Protein AF-A0A433WGD9-F1 (afdb_monomer_lite)

Structure (mmCIF, N/CA/C/O backbone):
data_AF-A0A433WGD9-F1
#
_entry.id   AF-A0A433WGD9-F1
#
loop_
_atom_site.group_PDB
_atom_site.id
_atom_site.type_symbol
_atom_site.label_atom_id
_atom_site.label_alt_id
_atom_site.label_comp_id
_atom_site.label_asym_id
_atom_site.label_entity_id
_atom_site.label_seq_id
_atom_site.pdbx_PDB_ins_code
_atom_site.Cartn_x
_atom_site.Cartn_y
_atom_site.Cartn_z
_atom_site.occupancy
_atom_site.B_iso_or_equiv
_atom_site.auth_seq_id
_atom_site.auth_comp_id
_atom_site.auth_asym_id
_atom_site.auth_atom_id
_atom_site.pdbx_PDB_model_num
ATOM 1 N N . MET A 1 1 ? 14.714 -13.936 -4.638 1.00 82.19 1 MET A N 1
ATOM 2 C CA . MET A 1 1 ? 14.793 -12.759 -5.512 1.00 82.19 1 MET A CA 1
ATOM 3 C C . MET A 1 1 ? 14.504 -11.546 -4.650 1.00 82.19 1 MET A C 1
ATOM 5 O O . MET A 1 1 ? 13.507 -11.577 -3.934 1.00 82.19 1 MET A O 1
ATOM 9 N N . THR A 1 2 ? 15.396 -10.560 -4.620 1.00 95.00 2 THR A N 1
ATOM 10 C CA . THR A 1 2 ? 15.137 -9.265 -3.970 1.00 95.00 2 THR A CA 1
ATOM 11 C C . THR A 1 2 ? 14.156 -8.446 -4.812 1.00 95.00 2 THR A C 1
ATOM 13 O O . THR A 1 2 ? 13.927 -8.754 -5.982 1.00 95.00 2 THR A O 1
ATOM 16 N N . ILE A 1 3 ? 13.577 -7.387 -4.243 1.00 97.06 3 ILE A N 1
ATOM 17 C CA . ILE A 1 3 ? 12.668 -6.494 -4.984 1.00 97.06 3 ILE A CA 1
ATOM 18 C C . ILE A 1 3 ? 13.413 -5.818 -6.148 1.00 97.06 3 ILE A C 1
ATOM 20 O O . ILE A 1 3 ? 12.884 -5.706 -7.250 1.00 97.06 3 ILE A O 1
ATOM 24 N N . THR A 1 4 ? 14.677 -5.445 -5.938 1.00 98.31 4 THR A N 1
ATOM 25 C CA . THR A 1 4 ? 15.551 -4.889 -6.978 1.00 98.31 4 THR A CA 1
ATOM 26 C C . THR A 1 4 ? 15.803 -5.878 -8.113 1.00 98.31 4 THR A C 1
ATOM 28 O O . THR A 1 4 ? 15.742 -5.503 -9.282 1.00 98.31 4 THR A O 1
ATOM 31 N N . GLU A 1 5 ? 16.096 -7.142 -7.796 1.00 98.25 5 GLU A N 1
ATOM 32 C CA . GLU A 1 5 ? 16.272 -8.196 -8.804 1.00 98.25 5 GLU A CA 1
ATOM 33 C C . GLU A 1 5 ? 14.983 -8.436 -9.594 1.00 98.25 5 GLU A C 1
ATOM 35 O O . GLU A 1 5 ? 15.035 -8.581 -10.815 1.00 98.25 5 GLU A O 1
ATOM 40 N N . GLN A 1 6 ? 13.833 -8.414 -8.914 1.00 98.00 6 GLN A N 1
ATOM 41 C CA . GLN A 1 6 ? 12.530 -8.523 -9.557 1.00 98.00 6 GLN A CA 1
ATOM 42 C C . GLN A 1 6 ? 12.305 -7.380 -10.542 1.00 98.00 6 GLN A C 1
ATOM 44 O O . GLN A 1 6 ? 12.040 -7.643 -11.710 1.00 98.00 6 GLN A O 1
ATOM 49 N N . LEU A 1 7 ? 12.465 -6.124 -10.115 1.00 97.88 7 LEU A N 1
ATOM 50 C CA . LEU A 1 7 ? 12.285 -4.975 -11.001 1.00 97.88 7 LEU A CA 1
ATOM 51 C C . LEU A 1 7 ? 13.232 -5.047 -12.205 1.00 97.88 7 LEU A C 1
ATOM 53 O O . LEU A 1 7 ? 12.798 -4.860 -13.336 1.00 97.88 7 LEU A O 1
ATOM 57 N N . LYS A 1 8 ? 14.504 -5.404 -11.985 1.00 98.12 8 LYS A N 1
ATOM 58 C CA . LYS A 1 8 ? 15.481 -5.608 -13.067 1.00 98.12 8 LYS A CA 1
ATOM 59 C C . LYS A 1 8 ? 15.035 -6.658 -14.083 1.00 98.12 8 LYS A C 1
ATOM 61 O O . LYS A 1 8 ? 15.325 -6.495 -15.264 1.00 98.12 8 LYS A O 1
ATOM 66 N N . SER A 1 9 ? 14.341 -7.709 -13.643 1.00 97.81 9 SER A N 1
ATOM 67 C CA . SER A 1 9 ? 13.813 -8.740 -14.543 1.00 97.81 9 SER A CA 1
ATOM 68 C C . SER A 1 9 ? 12.664 -8.252 -15.431 1.00 97.81 9 SER A C 1
ATOM 70 O O . SER A 1 9 ? 12.451 -8.840 -16.483 1.00 97.81 9 SER A O 1
ATOM 72 N N . LEU A 1 10 ? 11.983 -7.163 -15.050 1.00 96.44 10 LEU A N 1
ATOM 73 C CA . LEU A 1 10 ? 10.883 -6.561 -15.813 1.00 96.44 10 LEU A CA 1
ATOM 74 C C . LEU A 1 10 ? 11.351 -5.502 -16.825 1.00 96.44 10 LEU A C 1
ATOM 76 O O . LEU A 1 10 ? 10.617 -5.178 -17.752 1.00 96.44 10 LEU A O 1
ATOM 80 N N . LEU A 1 11 ? 12.563 -4.956 -16.671 1.00 96.50 11 LEU A N 1
ATOM 81 C CA . LEU A 1 11 ? 13.105 -3.922 -17.566 1.00 96.50 11 LEU A CA 1
ATOM 82 C C . LEU A 1 11 ? 13.211 -4.314 -19.052 1.00 96.50 11 LEU A C 1
ATOM 84 O O . LEU A 1 11 ? 12.991 -3.440 -19.888 1.00 96.50 11 LEU A O 1
ATOM 88 N N . PRO A 1 12 ? 13.572 -5.561 -19.426 1.00 96.38 12 PRO A N 1
ATOM 89 C CA . PRO A 1 12 ? 13.647 -5.940 -20.834 1.00 96.38 12 PRO A CA 1
ATOM 90 C C . PRO A 1 12 ? 12.282 -6.282 -21.448 1.00 96.38 12 PRO A C 1
ATOM 92 O O . PRO A 1 12 ? 12.224 -6.527 -22.652 1.00 96.38 12 PRO A O 1
ATOM 95 N N . GLU A 1 13 ? 11.209 -6.342 -20.653 1.00 96.44 13 GLU A N 1
ATOM 96 C CA . GLU A 1 13 ? 9.869 -6.636 -21.160 1.00 96.44 13 GLU A CA 1
ATOM 97 C C . GLU A 1 13 ? 9.365 -5.488 -22.046 1.00 96.44 13 GLU A C 1
ATOM 99 O O . GLU A 1 13 ? 9.615 -4.308 -21.782 1.00 96.44 13 GLU A O 1
ATOM 104 N N . ILE A 1 14 ? 8.640 -5.855 -23.103 1.00 95.12 14 ILE A N 1
ATOM 105 C CA . ILE A 1 14 ? 8.016 -4.919 -24.038 1.00 95.12 14 ILE A CA 1
ATOM 106 C C . ILE A 1 14 ? 6.507 -4.993 -23.838 1.00 95.12 14 ILE A C 1
ATOM 108 O O . ILE A 1 14 ? 5.910 -6.069 -23.908 1.00 95.12 14 ILE A O 1
ATOM 112 N N . TYR A 1 15 ? 5.903 -3.834 -23.617 1.00 94.38 15 TYR A N 1
ATOM 113 C CA . TYR A 1 15 ? 4.472 -3.647 -23.429 1.00 94.38 15 TYR A CA 1
ATOM 114 C C . TYR A 1 15 ? 3.895 -2.846 -24.594 1.00 94.38 15 TYR A C 1
ATOM 116 O O . TYR A 1 15 ? 4.633 -2.195 -25.334 1.00 94.38 15 TYR A O 1
ATOM 124 N N . LEU A 1 16 ? 2.572 -2.878 -24.743 1.00 92.62 16 LEU A N 1
ATOM 125 C CA . LEU A 1 16 ? 1.849 -2.095 -25.743 1.00 92.62 16 LEU A CA 1
ATOM 126 C C . LEU A 1 16 ? 0.949 -1.081 -25.042 1.00 92.62 16 LEU A C 1
ATOM 128 O O . LEU A 1 16 ? 0.217 -1.438 -24.118 1.00 92.62 16 LEU A O 1
ATOM 132 N N . ASP A 1 17 ? 1.001 0.173 -25.479 1.00 89.06 17 ASP A N 1
ATOM 133 C CA . ASP A 1 17 ? 0.068 1.198 -25.016 1.00 89.06 17 ASP A CA 1
ATOM 134 C C . ASP A 1 17 ? -1.321 1.059 -25.675 1.00 89.06 17 ASP A C 1
ATOM 136 O O . ASP A 1 17 ? -1.570 0.179 -26.504 1.00 89.06 17 ASP A O 1
ATOM 140 N N . GLU A 1 18 ? -2.248 1.951 -25.316 1.00 84.38 18 GLU A N 1
ATOM 141 C CA . GLU A 1 18 ? -3.616 1.976 -25.857 1.00 84.38 18 GLU A CA 1
ATOM 142 C C . GLU A 1 18 ? -3.695 2.175 -27.383 1.00 84.38 18 GLU A C 1
ATOM 144 O O . GLU A 1 18 ? -4.697 1.816 -28.005 1.00 84.38 18 GLU A O 1
ATOM 149 N N . ASN A 1 19 ? -2.639 2.715 -27.996 1.00 88.75 19 ASN A N 1
ATOM 150 C CA . ASN A 1 19 ? -2.522 2.943 -29.433 1.00 88.75 19 ASN A CA 1
ATOM 151 C C . ASN A 1 19 ? -1.708 1.838 -30.135 1.00 88.75 19 ASN A C 1
ATOM 153 O O . ASN A 1 19 ? -1.548 1.877 -31.358 1.00 88.75 19 ASN A O 1
ATOM 157 N N . GLY A 1 20 ? -1.215 0.847 -29.387 1.00 90.50 20 GLY A N 1
ATOM 158 C CA . GLY A 1 20 ? -0.382 -0.241 -29.885 1.00 90.50 20 GLY A CA 1
ATOM 159 C C . GLY A 1 20 ? 1.089 0.129 -30.086 1.00 90.50 20 GLY A C 1
ATOM 160 O O . GLY A 1 20 ? 1.789 -0.598 -30.791 1.00 90.50 20 GLY A O 1
ATOM 161 N N . TYR A 1 21 ? 1.570 1.234 -29.511 1.00 92.56 21 TYR A N 1
ATOM 162 C CA . TYR A 1 21 ? 2.993 1.560 -29.510 1.00 92.56 21 TYR A CA 1
ATOM 163 C C . TYR A 1 21 ? 3.729 0.779 -28.427 1.00 92.56 21 TYR A C 1
ATOM 165 O O . TYR A 1 21 ? 3.271 0.659 -27.289 1.00 92.56 21 TYR A O 1
ATOM 173 N N . GLU A 1 22 ? 4.896 0.263 -28.799 1.00 94.94 22 GLU A N 1
ATOM 174 C CA . GLU A 1 22 ? 5.777 -0.448 -27.884 1.00 94.94 22 GLU A CA 1
ATOM 175 C C . GLU A 1 22 ? 6.442 0.512 -26.896 1.00 94.94 22 GLU A C 1
ATOM 177 O O . GLU A 1 22 ? 6.942 1.576 -27.272 1.00 94.94 22 GLU A O 1
ATOM 182 N N . TYR A 1 23 ? 6.499 0.102 -25.634 1.00 92.88 23 TYR A N 1
ATOM 183 C CA . TYR A 1 23 ? 7.287 0.764 -24.603 1.00 92.88 23 TYR A CA 1
ATOM 184 C C . TYR A 1 23 ? 7.852 -0.261 -23.617 1.00 92.88 23 TYR A C 1
ATOM 186 O O . TYR A 1 23 ? 7.396 -1.401 -23.538 1.00 92.88 23 TYR A O 1
ATOM 194 N N . CYS A 1 24 ? 8.854 0.148 -22.847 1.00 93.88 24 CYS A N 1
ATOM 195 C CA . CYS A 1 24 ? 9.418 -0.638 -21.755 1.00 93.88 24 CYS A CA 1
ATOM 196 C C . CYS A 1 24 ? 9.584 0.240 -20.515 1.00 93.88 24 CYS A C 1
ATOM 198 O O . CYS A 1 24 ? 9.593 1.469 -20.612 1.00 93.88 24 CYS A O 1
ATOM 200 N N . ILE A 1 25 ? 9.710 -0.396 -19.351 1.00 94.62 25 ILE A N 1
ATOM 201 C CA . ILE A 1 25 ? 9.915 0.312 -18.084 1.00 94.62 25 ILE A CA 1
ATOM 202 C C . ILE A 1 25 ? 11.228 1.097 -18.148 1.00 94.62 25 ILE A C 1
ATOM 204 O O . ILE A 1 25 ? 12.290 0.523 -18.397 1.00 94.62 25 ILE A O 1
ATOM 208 N N . GLN A 1 26 ? 11.152 2.399 -17.874 1.00 92.44 26 GLN A N 1
ATOM 209 C CA . GLN A 1 26 ? 12.317 3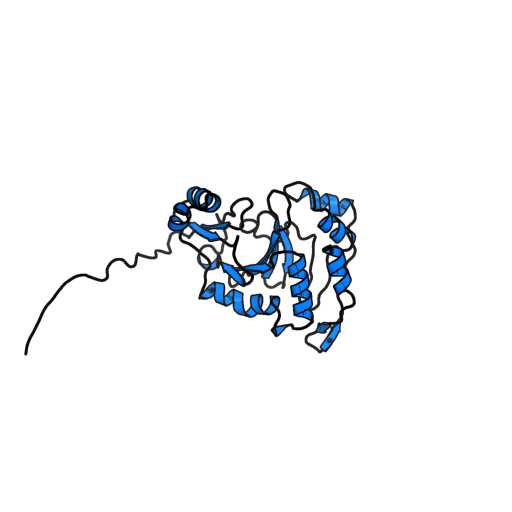.273 -17.759 1.00 92.44 26 GLN A CA 1
ATOM 210 C C . GLN A 1 26 ? 12.541 3.620 -16.284 1.00 92.44 26 GLN A C 1
ATOM 212 O O . GLN A 1 26 ? 11.783 4.419 -15.731 1.00 92.44 26 GLN A O 1
ATOM 217 N N . PRO A 1 27 ? 13.541 3.014 -15.616 1.00 96.00 27 PRO A N 1
ATOM 218 C CA . PRO A 1 27 ? 13.842 3.348 -14.237 1.00 96.00 27 PRO A CA 1
ATOM 219 C C . PRO A 1 27 ? 14.432 4.751 -14.157 1.00 96.00 27 PRO A C 1
ATOM 221 O O . PRO A 1 27 ? 15.304 5.130 -14.942 1.00 96.00 27 PRO A O 1
ATOM 224 N N . GLU A 1 28 ? 14.002 5.500 -13.154 1.00 96.81 28 GLU A N 1
ATOM 225 C CA . GLU A 1 28 ? 14.632 6.759 -12.805 1.00 96.81 28 GLU A CA 1
ATOM 226 C C . GLU A 1 28 ? 15.991 6.538 -12.137 1.00 96.81 28 GLU A C 1
ATOM 228 O O . GLU A 1 28 ? 16.355 5.428 -11.728 1.00 96.81 28 GLU A O 1
ATOM 233 N N . ASN A 1 29 ? 16.740 7.627 -11.970 1.00 97.75 29 ASN A N 1
ATOM 234 C CA . ASN A 1 29 ? 17.984 7.589 -11.217 1.00 97.75 29 ASN A CA 1
ATOM 235 C C . ASN A 1 29 ? 17.743 7.108 -9.779 1.00 97.75 29 ASN A C 1
ATOM 237 O O . ASN A 1 29 ? 16.765 7.474 -9.122 1.00 97.75 29 ASN A O 1
ATOM 241 N N . GLY A 1 30 ? 18.677 6.300 -9.283 1.00 98.12 30 GLY A N 1
ATOM 242 C CA . GLY A 1 30 ? 18.753 5.962 -7.870 1.00 98.12 30 GLY A CA 1
ATOM 243 C C . GLY A 1 30 ? 19.066 7.175 -6.998 1.00 98.12 30 GLY A C 1
ATOM 244 O O . GLY A 1 30 ? 19.603 8.186 -7.454 1.00 98.12 30 GLY A O 1
ATOM 245 N N . LEU A 1 31 ? 18.746 7.039 -5.719 1.00 98.38 31 LEU A N 1
ATOM 246 C CA . LEU A 1 31 ? 18.973 8.047 -4.698 1.00 98.38 31 LEU A CA 1
ATOM 247 C C . LEU A 1 31 ? 20.396 7.988 -4.139 1.00 98.38 31 LEU A C 1
ATOM 249 O O . LEU A 1 31 ? 20.998 6.921 -3.982 1.00 98.38 31 LEU A O 1
ATOM 253 N N . THR A 1 32 ? 20.902 9.155 -3.761 1.00 98.31 32 THR A N 1
ATOM 254 C CA . THR A 1 32 ? 22.146 9.311 -2.997 1.00 98.31 32 THR A CA 1
ATOM 255 C C . THR A 1 32 ? 21.999 8.795 -1.560 1.00 98.31 32 THR A C 1
ATOM 257 O O . THR A 1 32 ? 20.892 8.654 -1.033 1.00 98.31 32 THR A O 1
ATOM 260 N N . GLU A 1 33 ? 23.113 8.532 -0.867 1.00 97.56 33 GLU A N 1
ATOM 261 C CA . GLU A 1 33 ? 23.056 8.124 0.547 1.00 97.56 33 GLU A CA 1
ATOM 262 C C . GLU A 1 33 ? 22.453 9.223 1.436 1.00 97.56 33 GLU A C 1
ATOM 264 O O . GLU A 1 33 ? 21.773 8.919 2.419 1.00 97.56 33 GLU A O 1
ATOM 269 N N . GLU A 1 34 ? 22.655 10.494 1.086 1.00 97.75 34 GLU A N 1
ATOM 270 C CA . GLU A 1 34 ? 22.064 11.643 1.766 1.00 97.75 34 GLU A CA 1
ATOM 271 C C . GLU A 1 34 ? 20.536 11.662 1.624 1.00 97.75 34 GLU A C 1
ATOM 273 O O . GLU A 1 34 ? 19.826 11.844 2.618 1.00 97.75 34 GLU A O 1
ATOM 278 N N . GLU A 1 35 ? 20.014 11.424 0.418 1.00 97.69 35 GLU A N 1
ATOM 279 C CA . GLU A 1 35 ? 18.572 11.321 0.157 1.00 97.69 35 GLU A CA 1
ATOM 280 C C . GLU A 1 35 ? 17.961 10.117 0.876 1.00 97.69 35 GLU A C 1
ATOM 282 O O . GLU A 1 35 ? 16.956 10.255 1.575 1.00 97.69 35 GLU A O 1
ATOM 287 N N . ILE A 1 36 ? 18.612 8.955 0.803 1.00 97.62 36 ILE A N 1
ATOM 288 C CA . ILE A 1 36 ? 18.186 7.739 1.506 1.00 97.62 36 ILE A CA 1
ATOM 289 C C . ILE A 1 36 ? 18.168 7.954 3.025 1.00 97.62 36 ILE A C 1
ATOM 291 O O . ILE A 1 36 ? 17.241 7.518 3.712 1.00 97.62 36 ILE A O 1
ATOM 295 N N . SER A 1 37 ? 19.168 8.646 3.571 1.00 96.62 37 SER A N 1
ATOM 296 C CA . SER A 1 37 ? 19.206 9.029 4.986 1.00 96.62 37 SER A CA 1
ATOM 297 C C . SER A 1 37 ? 18.064 9.989 5.337 1.00 96.62 37 SER A C 1
ATOM 299 O O . SER A 1 37 ? 17.414 9.847 6.376 1.00 96.62 37 SER A O 1
ATOM 301 N N . SER A 1 38 ? 17.751 10.937 4.449 1.00 95.50 38 SER A N 1
ATOM 302 C CA . SER A 1 38 ? 16.615 11.848 4.608 1.00 95.50 38 SER A CA 1
ATOM 303 C C . SER A 1 38 ? 15.281 11.101 4.674 1.00 95.50 38 SER A C 1
ATOM 305 O O . SER A 1 38 ? 14.503 11.326 5.599 1.00 95.50 38 SER A O 1
ATOM 307 N N . ILE A 1 39 ? 15.056 10.158 3.759 1.00 94.19 39 ILE A N 1
ATOM 308 C CA . ILE A 1 39 ? 13.875 9.285 3.714 1.00 94.19 39 ILE A CA 1
ATOM 309 C C . ILE A 1 39 ? 13.794 8.420 4.971 1.00 94.19 39 ILE A C 1
ATOM 311 O O . ILE A 1 39 ? 12.750 8.375 5.618 1.00 94.19 39 ILE A O 1
ATOM 315 N N . SER A 1 40 ? 14.906 7.795 5.370 1.00 94.69 40 SER A N 1
ATOM 316 C CA . SER A 1 40 ? 14.959 6.917 6.546 1.00 94.69 40 SER A CA 1
ATOM 317 C C . SER A 1 40 ? 14.489 7.631 7.812 1.00 94.69 40 SER A C 1
ATOM 319 O O . SER A 1 40 ? 13.711 7.069 8.574 1.00 94.69 40 SER A O 1
ATOM 321 N N . ARG A 1 41 ? 14.882 8.899 8.011 1.00 94.94 41 ARG A N 1
ATOM 322 C CA . ARG A 1 41 ? 14.473 9.712 9.174 1.00 94.94 41 ARG A CA 1
ATOM 323 C C . ARG A 1 41 ? 12.971 9.994 9.253 1.00 94.94 41 ARG A C 1
ATOM 325 O O . ARG A 1 41 ? 12.502 10.401 10.309 1.00 94.94 41 ARG A O 1
ATOM 332 N N . ARG A 1 42 ? 12.230 9.811 8.158 1.00 92.56 42 ARG A N 1
ATOM 333 C CA . ARG A 1 42 ? 10.772 10.001 8.105 1.00 92.56 42 ARG A CA 1
ATOM 334 C C . ARG A 1 42 ? 10.007 8.733 8.492 1.00 92.56 42 ARG A C 1
ATOM 336 O O . ARG A 1 42 ? 8.796 8.797 8.678 1.00 92.56 42 ARG A O 1
ATOM 343 N N . LEU A 1 43 ? 10.697 7.598 8.607 1.00 93.06 43 LEU A N 1
ATOM 344 C CA . LEU A 1 43 ? 10.112 6.337 9.048 1.00 93.06 43 LEU A CA 1
ATOM 345 C C . LEU A 1 43 ? 10.037 6.258 10.577 1.00 93.06 43 LEU A C 1
ATOM 347 O O . LEU A 1 43 ? 10.888 6.840 11.253 1.00 93.06 43 LEU A O 1
ATOM 351 N N . PRO A 1 44 ? 9.102 5.463 11.134 1.00 92.94 44 PRO A N 1
ATOM 352 C CA . PRO A 1 44 ? 8.942 5.304 12.583 1.00 92.94 44 PRO A CA 1
ATOM 353 C C . PRO A 1 44 ? 10.227 4.921 13.326 1.00 92.94 44 PRO A C 1
ATOM 355 O O . PRO A 1 44 ? 10.470 5.373 14.441 1.00 92.94 44 PRO A O 1
ATOM 358 N N . THR A 1 45 ? 11.070 4.100 12.699 1.00 94.94 45 THR A N 1
ATOM 359 C CA . THR A 1 45 ? 12.324 3.600 13.279 1.00 94.94 45 THR A CA 1
ATOM 360 C C . THR A 1 45 ? 13.549 4.425 12.898 1.00 94.94 45 THR A C 1
ATOM 362 O O . THR A 1 45 ? 14.649 4.137 13.370 1.00 94.94 45 THR A O 1
ATOM 365 N N . GLY A 1 46 ? 13.407 5.414 12.012 1.00 95.00 46 GLY A N 1
ATOM 366 C CA . GLY A 1 46 ? 14.547 6.115 11.426 1.00 95.00 46 GLY A CA 1
ATOM 367 C C . GLY A 1 46 ? 15.393 5.251 10.478 1.00 95.00 46 GLY A C 1
ATOM 368 O O . GLY A 1 46 ? 16.506 5.652 10.137 1.00 95.00 46 GLY A O 1
ATOM 369 N N . GLN A 1 47 ? 14.923 4.056 10.092 1.00 93.88 47 GLN A N 1
ATOM 370 C CA . GLN A 1 47 ? 15.686 3.068 9.324 1.00 93.88 47 GLN A CA 1
ATOM 371 C C . GLN A 1 47 ? 14.849 2.449 8.201 1.00 93.88 47 GLN A C 1
ATOM 373 O O . GLN A 1 47 ? 13.700 2.068 8.413 1.00 93.88 47 GLN A O 1
ATOM 378 N N . LEU A 1 48 ? 15.459 2.300 7.024 1.00 93.94 48 LEU A N 1
ATOM 379 C CA . LEU A 1 48 ? 14.905 1.530 5.910 1.00 93.94 48 LEU A CA 1
ATOM 380 C C . LEU A 1 48 ? 15.285 0.044 6.020 1.00 93.94 48 LEU A C 1
ATOM 382 O O . LEU A 1 48 ? 16.429 -0.262 6.379 1.00 93.94 48 LEU A O 1
ATOM 386 N N . PRO A 1 49 ? 14.388 -0.878 5.632 1.00 94.56 49 PRO A N 1
ATOM 387 C CA . PRO A 1 49 ? 14.764 -2.260 5.351 1.00 94.56 49 PRO A CA 1
ATOM 388 C C . PRO A 1 49 ? 15.892 -2.340 4.307 1.00 94.56 49 PRO A C 1
ATOM 390 O O . PRO A 1 49 ? 16.001 -1.492 3.418 1.00 94.56 49 PRO A O 1
ATOM 393 N N . ALA A 1 50 ? 16.765 -3.345 4.424 1.00 94.94 50 ALA A N 1
ATOM 394 C CA . ALA A 1 50 ? 17.977 -3.437 3.604 1.00 94.94 50 ALA A CA 1
ATOM 395 C C . ALA A 1 50 ? 17.685 -3.616 2.103 1.00 94.94 50 ALA A C 1
ATOM 397 O O . ALA A 1 50 ? 18.364 -3.016 1.272 1.00 94.94 50 ALA A O 1
ATOM 398 N N . ASP A 1 51 ? 16.663 -4.401 1.774 1.00 95.81 51 ASP A N 1
ATOM 399 C CA . ASP A 1 51 ? 16.160 -4.622 0.416 1.00 95.81 51 ASP A CA 1
ATOM 400 C C . ASP A 1 51 ? 15.554 -3.349 -0.191 1.00 95.81 51 ASP A C 1
ATOM 402 O O . ASP A 1 51 ? 15.808 -3.035 -1.350 1.00 95.81 51 ASP A O 1
ATOM 406 N N . ILE A 1 52 ? 14.832 -2.555 0.601 1.00 97.00 52 ILE A N 1
ATOM 407 C CA . ILE A 1 52 ? 14.320 -1.250 0.166 1.00 97.00 52 ILE A CA 1
ATOM 408 C C . ILE A 1 52 ? 15.460 -0.245 -0.022 1.00 97.00 52 ILE A C 1
ATOM 410 O O . ILE A 1 52 ? 15.457 0.528 -0.978 1.00 97.00 52 ILE A O 1
ATOM 414 N N . LYS A 1 53 ? 16.478 -0.263 0.847 1.00 97.12 53 LYS A N 1
ATOM 415 C CA . LYS A 1 53 ? 17.674 0.570 0.663 1.00 97.12 53 LYS A CA 1
ATOM 416 C C . LYS A 1 53 ? 18.405 0.212 -0.635 1.00 97.12 53 LYS A C 1
ATOM 418 O O . LYS A 1 53 ? 18.880 1.103 -1.333 1.00 97.12 53 LYS A O 1
ATOM 423 N N . GLU A 1 54 ? 18.512 -1.077 -0.954 1.00 98.19 54 GLU A N 1
ATOM 424 C CA . GLU A 1 54 ? 19.056 -1.548 -2.230 1.00 98.19 54 GLU A CA 1
ATOM 425 C C . GLU A 1 54 ? 18.222 -1.047 -3.416 1.00 98.19 54 GLU A C 1
ATOM 427 O O . GLU A 1 54 ? 18.796 -0.530 -4.374 1.00 98.19 54 GLU A O 1
ATOM 432 N N . LEU A 1 55 ? 16.892 -1.150 -3.330 1.00 98.44 55 LEU A N 1
ATOM 433 C CA . LEU A 1 55 ? 15.973 -0.669 -4.360 1.00 98.44 55 LEU A CA 1
ATOM 434 C C . LEU A 1 55 ? 16.153 0.828 -4.613 1.00 98.44 55 LEU A C 1
ATOM 436 O O . LEU A 1 55 ? 16.383 1.218 -5.750 1.00 98.44 55 LEU A O 1
ATOM 440 N N . LEU A 1 56 ? 16.153 1.648 -3.560 1.00 98.31 56 LEU A N 1
ATOM 441 C CA . LEU A 1 56 ? 16.286 3.103 -3.676 1.00 98.31 56 LEU A CA 1
ATOM 442 C C . LEU A 1 56 ? 17.646 3.550 -4.218 1.00 98.31 56 LEU A C 1
ATOM 444 O O . LEU A 1 56 ? 17.723 4.571 -4.891 1.00 98.31 56 LEU A O 1
ATOM 448 N N . ARG A 1 57 ? 18.722 2.790 -3.974 1.00 98.50 57 ARG A N 1
ATOM 449 C CA . ARG A 1 57 ? 20.028 3.028 -4.623 1.00 98.50 57 ARG A CA 1
ATOM 450 C C . ARG A 1 57 ? 20.003 2.719 -6.109 1.00 98.50 57 ARG A C 1
ATOM 452 O O . ARG A 1 57 ? 20.774 3.302 -6.863 1.00 98.50 57 ARG A O 1
ATOM 459 N N . PHE A 1 58 ? 19.192 1.745 -6.508 1.00 98.56 58 PHE A N 1
ATOM 460 C CA . PHE A 1 58 ? 19.044 1.377 -7.903 1.00 98.56 58 PHE A CA 1
ATOM 461 C C . PHE A 1 58 ? 18.160 2.383 -8.639 1.00 98.56 58 PHE A C 1
ATOM 463 O O . PHE A 1 58 ? 18.543 2.847 -9.708 1.00 98.56 58 PHE A O 1
ATOM 470 N N . THR A 1 59 ? 17.014 2.736 -8.061 1.00 98.44 59 THR A N 1
ATOM 471 C CA . THR A 1 59 ? 16.053 3.654 -8.661 1.00 98.44 59 THR A CA 1
ATOM 472 C C . THR A 1 59 ? 15.100 4.229 -7.615 1.00 98.44 59 THR A C 1
ATOM 474 O O . THR A 1 59 ? 14.727 3.540 -6.663 1.00 98.44 59 THR A O 1
ATOM 477 N N . ARG A 1 60 ? 14.677 5.485 -7.784 1.00 97.50 60 ARG A N 1
ATOM 478 C CA . ARG A 1 60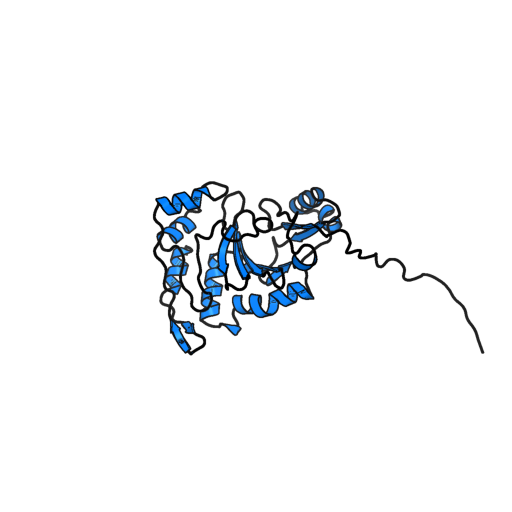 ? 13.618 6.067 -6.946 1.00 97.50 60 ARG A CA 1
ATOM 479 C C . ARG A 1 60 ? 12.210 5.630 -7.356 1.00 97.50 60 ARG A C 1
ATOM 481 O O . ARG A 1 60 ? 11.286 5.758 -6.558 1.00 97.50 60 ARG A O 1
ATOM 488 N N . GLY A 1 61 ? 12.063 5.117 -8.572 1.00 97.44 61 GLY A N 1
ATOM 489 C CA . GLY A 1 61 ? 10.781 4.919 -9.226 1.00 97.44 61 GLY A CA 1
ATOM 490 C C . GLY A 1 61 ? 10.954 4.652 -10.717 1.00 97.44 61 GLY A C 1
ATOM 491 O O . GLY A 1 61 ? 12.069 4.525 -11.214 1.00 97.44 61 GLY A O 1
ATOM 492 N N . PHE A 1 62 ? 9.862 4.523 -11.448 1.00 96.25 62 PHE A N 1
ATOM 493 C CA . PHE A 1 62 ? 9.909 4.357 -12.890 1.00 96.25 62 PHE A CA 1
ATOM 494 C C . PHE A 1 62 ? 8.634 4.867 -13.547 1.00 96.25 62 PHE A C 1
ATOM 496 O O . PHE A 1 62 ? 7.546 4.826 -12.966 1.00 96.25 62 PHE A O 1
ATOM 503 N N . GLU A 1 63 ? 8.778 5.289 -14.798 1.00 91.75 63 GLU A N 1
ATOM 504 C CA . GLU A 1 63 ? 7.642 5.616 -15.647 1.00 91.75 63 GLU A CA 1
ATOM 505 C C . GLU A 1 63 ? 7.001 4.333 -16.178 1.00 91.75 63 GLU A C 1
ATOM 507 O O . GLU A 1 63 ? 7.676 3.396 -16.628 1.00 91.75 63 GLU A O 1
ATOM 512 N N . PHE A 1 64 ? 5.673 4.301 -16.147 1.00 88.69 64 PHE A N 1
ATOM 513 C CA . PHE A 1 64 ? 4.889 3.229 -16.731 1.00 88.69 64 PHE A CA 1
ATOM 514 C C . PHE A 1 64 ? 3.675 3.852 -17.409 1.00 88.69 64 PHE A C 1
ATOM 516 O O . PHE A 1 64 ? 2.768 4.301 -16.728 1.00 88.69 64 PHE A O 1
ATOM 523 N N . ASN A 1 65 ? 3.628 3.886 -18.746 1.00 78.06 65 ASN A N 1
ATOM 524 C CA . ASN A 1 65 ? 2.606 4.634 -19.506 1.00 78.06 65 ASN A CA 1
ATOM 525 C C . ASN A 1 65 ? 1.150 4.393 -19.050 1.00 78.06 65 ASN A C 1
ATOM 527 O O . ASN A 1 65 ? 0.294 5.256 -19.204 1.00 78.06 65 ASN A O 1
ATOM 531 N N . ALA A 1 66 ? 0.874 3.220 -18.487 1.00 64.19 66 ALA A N 1
ATOM 532 C CA . ALA A 1 66 ? -0.417 2.822 -17.944 1.00 64.19 66 ALA A CA 1
ATOM 533 C C . ALA A 1 66 ? -0.761 3.379 -16.547 1.00 64.19 66 ALA A C 1
ATOM 535 O O . ALA A 1 66 ? -1.936 3.490 -16.202 1.00 64.19 66 ALA A O 1
ATOM 536 N N . VAL A 1 67 ? 0.244 3.677 -15.726 1.00 68.44 67 VAL A N 1
ATOM 537 C CA . VAL A 1 67 ? 0.127 4.198 -14.361 1.00 68.44 67 VAL A CA 1
ATOM 538 C C . VAL A 1 67 ? 1.169 5.305 -14.254 1.00 68.44 67 VAL A C 1
ATOM 540 O O . VAL A 1 67 ? 2.339 4.989 -14.080 1.00 68.44 67 VAL A O 1
ATOM 543 N N . ILE A 1 68 ? 0.727 6.561 -14.425 1.00 73.06 68 ILE A N 1
ATOM 544 C CA . ILE A 1 68 ? 1.531 7.784 -14.665 1.00 73.06 68 ILE A CA 1
ATOM 545 C C . ILE A 1 68 ? 2.989 7.662 -14.196 1.00 73.06 68 ILE A C 1
ATOM 547 O O . ILE A 1 68 ? 3.910 7.773 -15.001 1.00 73.06 68 ILE A O 1
ATOM 551 N N . GLU A 1 69 ? 3.181 7.405 -12.905 1.00 90.00 69 GLU A N 1
ATOM 552 C CA . GLU A 1 69 ? 4.486 7.247 -12.276 1.00 90.00 69 GLU A CA 1
ATOM 553 C C . GLU A 1 69 ? 4.375 6.252 -11.115 1.00 90.00 69 GLU A C 1
ATOM 555 O O . GLU A 1 69 ? 3.384 6.260 -10.371 1.00 90.00 69 GLU A O 1
ATOM 560 N N . ILE A 1 70 ? 5.393 5.403 -10.948 1.00 95.44 70 ILE A N 1
ATOM 561 C CA . ILE A 1 70 ? 5.554 4.552 -9.766 1.00 95.44 70 ILE A CA 1
ATOM 562 C C . ILE A 1 70 ? 6.786 5.013 -8.997 1.00 95.44 70 ILE A C 1
ATOM 564 O O . ILE A 1 70 ? 7.886 4.985 -9.533 1.00 95.44 70 ILE A O 1
ATOM 568 N N . THR A 1 71 ? 6.629 5.360 -7.723 1.00 96.62 71 THR A N 1
ATOM 569 C CA . THR A 1 71 ? 7.713 5.808 -6.842 1.00 96.62 71 THR A CA 1
ATOM 570 C C . THR A 1 71 ? 7.883 4.880 -5.641 1.00 96.62 71 THR A C 1
ATOM 572 O O . THR A 1 71 ? 6.972 4.168 -5.217 1.00 96.62 71 THR A O 1
ATOM 575 N N . PHE A 1 72 ? 9.081 4.882 -5.065 1.00 97.56 72 PHE A N 1
ATOM 576 C CA . PHE A 1 72 ? 9.413 4.151 -3.840 1.00 97.56 72 PHE A CA 1
ATOM 577 C C . PHE A 1 72 ? 9.825 5.091 -2.698 1.00 97.56 72 PHE A C 1
ATOM 579 O O . PHE A 1 72 ? 10.069 4.641 -1.579 1.00 97.56 72 PHE A O 1
ATOM 586 N N . ASP A 1 73 ? 9.902 6.398 -2.948 1.00 96.25 73 ASP A N 1
ATOM 587 C CA . ASP A 1 73 ? 10.286 7.427 -1.979 1.00 96.25 73 ASP A CA 1
ATOM 588 C C . ASP A 1 73 ? 9.138 8.370 -1.579 1.00 96.25 73 ASP A C 1
ATOM 590 O O . ASP A 1 73 ? 9.355 9.296 -0.787 1.00 96.25 73 ASP A O 1
ATOM 594 N N . GLY A 1 74 ? 7.907 8.083 -2.022 1.00 94.75 74 GLY A N 1
ATOM 595 C CA . GLY A 1 74 ? 6.666 8.815 -1.732 1.00 94.75 74 GLY A CA 1
ATOM 596 C C . GLY A 1 74 ? 6.191 8.783 -0.271 1.00 94.75 74 GLY A C 1
ATOM 597 O O . GLY A 1 74 ? 4.991 8.785 0.008 1.00 94.75 74 GLY A O 1
ATOM 598 N N . ILE A 1 75 ? 7.108 8.733 0.700 1.00 93.12 75 ILE A N 1
ATOM 599 C CA . ILE A 1 75 ? 6.786 8.827 2.127 1.00 93.12 75 ILE A CA 1
ATOM 600 C C . ILE A 1 75 ? 6.085 10.161 2.383 1.00 93.12 75 ILE A C 1
ATOM 602 O O . ILE A 1 75 ? 6.557 11.200 1.918 1.00 93.12 75 ILE A O 1
ATOM 606 N N . GLY A 1 76 ? 4.987 10.147 3.144 1.00 85.56 76 GLY A N 1
ATOM 607 C CA . GLY A 1 76 ? 4.288 11.350 3.621 1.00 85.56 76 GLY A CA 1
ATOM 608 C C . GLY A 1 76 ? 3.753 12.278 2.525 1.00 85.56 76 GLY A C 1
ATOM 609 O O . GLY A 1 76 ? 3.672 13.480 2.757 1.00 85.56 76 GLY A O 1
ATOM 610 N N . GLN A 1 77 ? 3.473 11.748 1.332 1.00 91.25 77 GLN A N 1
ATOM 611 C CA . GLN A 1 77 ? 2.874 12.496 0.217 1.00 91.25 77 GLN A CA 1
ATOM 612 C C . GLN A 1 77 ? 1.365 12.244 0.061 1.00 91.25 77 GLN A C 1
ATOM 614 O O . GLN A 1 77 ? 0.704 12.950 -0.688 1.00 91.25 77 GLN A O 1
ATOM 619 N N . PHE A 1 78 ? 0.829 11.253 0.775 1.00 93.00 78 PHE A N 1
ATOM 620 C CA . PHE A 1 78 ? -0.511 10.719 0.557 1.00 93.00 78 PHE A CA 1
ATOM 621 C C . PHE A 1 78 ? -1.651 11.626 1.049 1.00 93.00 78 PHE A C 1
ATOM 623 O O . PHE A 1 78 ? -2.680 11.722 0.386 1.00 93.00 78 PHE A O 1
ATOM 630 N N . GLY A 1 79 ? -1.505 12.294 2.198 1.00 90.94 79 GLY A N 1
ATOM 631 C CA . GLY A 1 79 ? -2.481 13.276 2.686 1.00 90.94 79 GLY A CA 1
ATOM 632 C C . GLY A 1 79 ? -3.702 12.703 3.418 1.00 90.94 79 GLY A C 1
ATOM 633 O O . GLY A 1 79 ? -4.537 13.474 3.892 1.00 90.94 79 GLY A O 1
ATOM 634 N N . PHE A 1 80 ? -3.820 11.375 3.551 1.00 92.69 80 PHE A N 1
ATOM 635 C CA . PHE A 1 80 ? -4.823 10.726 4.408 1.00 92.69 80 PHE A CA 1
ATOM 636 C C . PHE A 1 80 ? -4.166 9.915 5.533 1.00 92.69 80 PHE A C 1
ATOM 638 O O . PHE A 1 80 ? -4.433 8.724 5.729 1.00 92.69 80 PHE A O 1
ATOM 645 N N . GLU A 1 81 ? -3.308 10.567 6.314 1.00 92.56 81 GLU A N 1
ATOM 646 C CA . GLU A 1 81 ? -2.531 9.947 7.394 1.00 92.56 81 GLU A CA 1
ATOM 647 C C . GLU A 1 81 ? -3.416 9.367 8.513 1.00 92.56 81 GLU A C 1
ATOM 649 O O . GLU A 1 81 ? -2.996 8.455 9.219 1.00 92.56 81 GLU A O 1
ATOM 654 N N . ASN A 1 82 ? -4.674 9.806 8.639 1.00 92.81 82 ASN A N 1
ATOM 655 C CA . ASN A 1 82 ? -5.645 9.185 9.552 1.00 92.81 82 ASN A CA 1
ATOM 656 C C . ASN A 1 8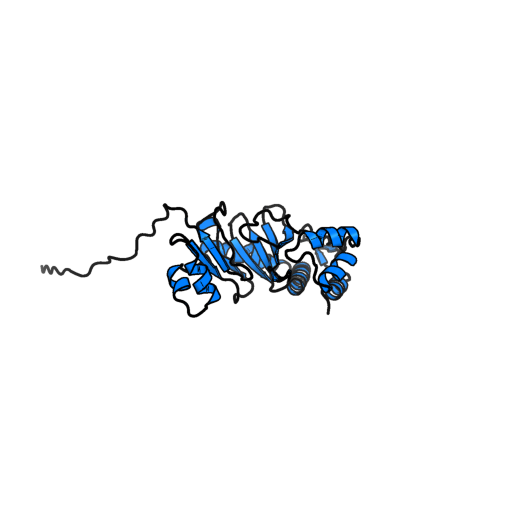2 ? -5.963 7.725 9.169 1.00 92.81 82 ASN A C 1
ATOM 658 O O . ASN A 1 82 ? -6.241 6.898 10.040 1.00 92.81 82 ASN A O 1
ATOM 662 N N . LEU A 1 83 ? -5.930 7.399 7.870 1.00 95.62 83 LEU A N 1
ATOM 663 C CA . LEU A 1 83 ? -6.072 6.028 7.374 1.00 95.62 83 LEU A CA 1
ATOM 664 C C . LEU A 1 83 ? -4.733 5.293 7.398 1.00 95.62 83 LEU A C 1
ATOM 666 O O . LEU A 1 83 ? -4.686 4.129 7.789 1.00 95.62 83 LEU A O 1
ATOM 670 N N . PHE A 1 84 ? -3.653 5.960 6.995 1.00 96.25 84 PHE A N 1
ATOM 671 C CA . PHE A 1 84 ? -2.326 5.358 6.877 1.00 96.25 84 PHE A CA 1
ATOM 672 C C . PHE A 1 84 ? -1.255 6.267 7.503 1.00 96.25 84 PHE A C 1
ATOM 674 O O . PHE A 1 84 ? -0.604 7.023 6.778 1.00 96.25 84 PHE A O 1
ATOM 681 N N . PRO A 1 85 ? -1.039 6.190 8.835 1.00 94.44 85 PRO A N 1
ATOM 682 C CA . PRO A 1 85 ? -0.153 7.112 9.561 1.00 94.44 85 PRO A CA 1
ATOM 683 C C . PRO A 1 85 ? 1.300 7.083 9.087 1.00 94.44 85 PRO A C 1
ATOM 685 O O . PRO A 1 85 ? 2.004 8.091 9.120 1.00 94.44 85 PRO A O 1
ATOM 688 N N . HIS A 1 86 ? 1.750 5.911 8.641 1.00 94.56 86 HIS A N 1
ATOM 689 C CA . HIS A 1 86 ? 3.061 5.704 8.052 1.00 94.56 86 HIS A CA 1
ATOM 690 C C . HIS A 1 86 ? 2.875 4.913 6.769 1.00 94.56 86 HIS A C 1
ATOM 692 O O . HIS A 1 86 ? 2.380 3.786 6.787 1.00 94.56 86 HIS A O 1
ATOM 698 N N . SER A 1 87 ? 3.232 5.523 5.648 1.00 96.50 87 SER A N 1
ATOM 699 C CA . SER A 1 87 ? 3.022 4.922 4.341 1.00 96.50 87 SER A CA 1
ATOM 700 C C . SER A 1 87 ? 3.956 5.486 3.283 1.00 96.50 87 SER A C 1
ATOM 702 O O . SER A 1 87 ? 4.577 6.538 3.471 1.00 96.50 87 SER A O 1
ATOM 704 N N . VAL A 1 88 ? 4.040 4.756 2.174 1.00 97.56 88 VAL A N 1
ATOM 705 C CA . VAL A 1 88 ? 4.636 5.209 0.918 1.00 97.56 88 VAL A CA 1
ATOM 706 C C . VAL A 1 88 ? 3.518 5.310 -0.105 1.00 97.56 88 VAL A C 1
ATOM 708 O O . VAL A 1 88 ? 2.836 4.319 -0.370 1.00 97.56 88 VAL A O 1
ATOM 711 N N . GLN A 1 89 ? 3.330 6.489 -0.687 1.00 97.19 89 GLN A N 1
ATOM 712 C CA . GLN A 1 89 ? 2.539 6.615 -1.900 1.00 97.19 89 GLN A CA 1
ATOM 713 C C . GLN A 1 89 ? 3.357 6.049 -3.056 1.00 97.19 89 GLN A C 1
ATOM 715 O O . GLN A 1 89 ? 4.354 6.645 -3.443 1.00 97.19 89 GLN A O 1
ATOM 720 N N . LEU A 1 90 ? 2.952 4.890 -3.567 1.00 97.75 90 LEU A N 1
ATOM 721 C CA . LEU A 1 90 ? 3.628 4.225 -4.675 1.00 97.75 90 LEU A CA 1
ATOM 722 C C . LEU A 1 90 ? 3.209 4.799 -6.023 1.00 97.75 90 LEU A C 1
ATOM 724 O O . LEU A 1 90 ? 4.032 4.878 -6.915 1.00 97.75 90 LEU A O 1
ATOM 728 N N . ALA A 1 91 ? 1.941 5.162 -6.195 1.00 95.88 91 ALA A N 1
ATOM 729 C CA . ALA A 1 91 ? 1.431 5.703 -7.452 1.00 95.88 91 ALA A CA 1
ATOM 730 C C . ALA A 1 91 ? 0.141 6.492 -7.222 1.00 95.88 91 ALA A C 1
ATOM 732 O O . ALA A 1 91 ? -0.511 6.349 -6.180 1.00 95.88 91 ALA A O 1
ATOM 733 N N . HIS A 1 92 ? -0.255 7.272 -8.224 1.00 93.19 92 HIS A N 1
ATOM 734 C CA . HIS A 1 92 ? -1.573 7.888 -8.317 1.00 93.19 92 HIS A CA 1
ATOM 735 C C . HIS A 1 92 ? -2.007 8.035 -9.777 1.00 93.19 92 HIS A C 1
ATOM 737 O O . HIS A 1 92 ? -1.180 8.039 -10.685 1.00 93.19 92 HIS A O 1
ATOM 743 N N . ASP A 1 93 ? -3.302 8.228 -10.005 1.00 90.06 93 ASP A N 1
ATOM 744 C CA . ASP A 1 93 ? -3.861 8.473 -11.342 1.00 90.06 93 ASP A CA 1
ATOM 745 C C . ASP A 1 93 ? -4.139 9.961 -11.634 1.00 90.06 93 ASP A C 1
ATOM 747 O O . ASP A 1 93 ? -4.582 10.318 -12.721 1.00 90.06 93 ASP A O 1
ATOM 751 N N . GLY A 1 94 ? -3.897 10.846 -10.658 1.00 88.00 94 GLY A N 1
ATOM 752 C CA . GLY A 1 94 ? -4.174 12.284 -10.779 1.00 88.00 94 GLY A CA 1
ATOM 753 C C . GLY A 1 94 ? -5.657 12.657 -10.647 1.00 88.00 94 GLY A C 1
ATOM 754 O O . GLY A 1 94 ? -5.996 13.839 -10.694 1.00 88.00 94 GLY A O 1
ATOM 755 N N . LEU A 1 95 ? -6.532 11.678 -10.420 1.00 89.50 95 LEU A N 1
ATOM 756 C CA . LEU A 1 95 ? -7.971 11.831 -10.202 1.00 89.50 95 LEU A CA 1
ATOM 757 C C . LEU A 1 95 ? -8.359 11.468 -8.763 1.00 89.50 95 LEU A C 1
ATOM 759 O O . LEU A 1 95 ? -9.508 11.149 -8.483 1.00 89.50 95 LEU A O 1
ATOM 763 N N . GLY A 1 96 ? -7.401 11.535 -7.836 1.00 91.19 96 GLY A N 1
ATOM 764 C CA . GLY A 1 96 ? -7.614 11.252 -6.419 1.00 91.19 96 GLY A CA 1
ATOM 765 C C . GLY A 1 96 ? -7.688 9.761 -6.089 1.00 91.19 96 GLY A C 1
ATOM 766 O O . GLY A 1 96 ? -8.301 9.404 -5.080 1.00 91.19 96 GLY A O 1
ATOM 767 N N . ASN A 1 97 ? -7.081 8.903 -6.912 1.00 94.19 97 ASN A N 1
ATOM 768 C CA . ASN A 1 97 ? -6.849 7.504 -6.583 1.00 94.19 97 ASN A CA 1
ATOM 769 C C . ASN A 1 97 ? -5.359 7.235 -6.382 1.00 94.19 97 ASN A C 1
ATOM 771 O O . ASN A 1 97 ? -4.514 7.744 -7.121 1.00 94.19 97 ASN A O 1
ATOM 775 N N . PHE A 1 98 ? -5.042 6.424 -5.376 1.00 96.12 98 PHE A N 1
ATOM 776 C CA . PHE A 1 98 ? -3.676 6.205 -4.916 1.00 96.12 98 PHE A CA 1
ATOM 777 C C . PHE A 1 98 ? -3.392 4.729 -4.653 1.00 96.12 98 PHE A C 1
ATOM 779 O O . PHE A 1 98 ? -4.246 4.000 -4.145 1.00 96.12 98 PHE A O 1
ATOM 786 N N . TRP A 1 99 ? -2.151 4.316 -4.901 1.00 97.75 99 TRP A N 1
ATOM 787 C CA . TRP A 1 99 ? -1.610 3.043 -4.431 1.00 97.75 99 TRP A CA 1
ATOM 788 C C . TRP A 1 99 ? -0.678 3.304 -3.261 1.00 97.75 99 TRP A C 1
ATOM 790 O O . TRP A 1 99 ? 0.357 3.945 -3.415 1.00 97.75 99 TRP A O 1
ATOM 800 N N . ILE A 1 100 ? -1.053 2.817 -2.084 1.00 98.00 100 ILE A N 1
ATOM 801 C CA . ILE A 1 100 ? -0.410 3.139 -0.813 1.00 98.00 100 ILE A CA 1
ATOM 802 C C . ILE A 1 100 ? 0.149 1.878 -0.183 1.00 98.00 100 ILE A C 1
ATOM 804 O O . ILE A 1 100 ? -0.586 0.932 0.088 1.00 98.00 100 ILE A O 1
ATOM 808 N N . LEU A 1 101 ? 1.444 1.874 0.097 1.00 98.25 101 LEU A N 1
ATOM 809 C CA . LEU A 1 101 ? 2.083 0.836 0.888 1.00 98.25 101 LEU A CA 1
ATOM 810 C C . LEU A 1 101 ? 2.038 1.215 2.369 1.00 98.25 101 LEU A C 1
ATOM 812 O O . LEU A 1 101 ? 2.526 2.276 2.754 1.00 98.25 101 LEU A O 1
ATOM 816 N N . ASP A 1 102 ? 1.467 0.342 3.199 1.00 97.56 102 ASP A N 1
ATOM 817 C CA . ASP A 1 102 ? 1.423 0.528 4.653 1.00 97.56 102 ASP A CA 1
ATOM 818 C C . ASP A 1 102 ? 2.778 0.207 5.294 1.00 97.56 102 ASP A C 1
ATOM 820 O O . ASP A 1 102 ? 3.432 -0.778 4.937 1.00 97.56 102 ASP A O 1
ATOM 824 N N . ILE A 1 103 ? 3.182 1.020 6.270 1.00 95.94 103 ILE A N 1
ATOM 825 C CA . ILE A 1 103 ? 4.384 0.804 7.074 1.00 95.94 103 ILE A CA 1
ATOM 826 C C . ILE A 1 103 ? 3.971 0.649 8.537 1.00 95.94 103 ILE A C 1
ATOM 828 O O . ILE A 1 103 ? 3.290 1.504 9.103 1.00 95.94 103 ILE A O 1
ATOM 832 N N . ASN A 1 104 ? 4.408 -0.434 9.178 1.00 92.81 104 ASN A N 1
ATOM 833 C CA . ASN A 1 104 ? 4.150 -0.627 10.605 1.00 92.81 104 ASN A CA 1
ATOM 834 C C . ASN A 1 104 ? 5.123 0.187 11.486 1.00 92.81 104 ASN A C 1
ATOM 836 O O . ASN A 1 104 ? 6.104 0.761 11.011 1.00 92.81 104 ASN A O 1
ATOM 840 N N . SER A 1 105 ? 4.892 0.217 12.798 1.00 92.75 105 SER A N 1
ATOM 841 C CA . SER A 1 105 ? 5.721 0.939 13.776 1.00 92.75 105 SER A CA 1
ATOM 842 C C . SER A 1 105 ? 7.172 0.454 13.823 1.00 92.75 105 SER A C 1
ATOM 844 O O . SER A 1 105 ? 8.063 1.188 14.245 1.00 92.75 105 SER A O 1
ATOM 846 N N . LYS A 1 106 ? 7.434 -0.767 13.342 1.00 92.19 106 LYS A N 1
ATOM 847 C CA . LYS A 1 106 ? 8.777 -1.348 13.207 1.00 92.19 106 LYS A CA 1
ATOM 848 C C . LYS A 1 106 ? 9.459 -0.967 11.889 1.00 92.19 106 LYS A C 1
ATOM 850 O O . LYS A 1 106 ? 10.546 -1.466 11.609 1.00 92.19 106 LYS A O 1
ATOM 855 N N . GLY A 1 107 ? 8.846 -0.102 11.079 1.00 92.31 107 GLY A N 1
ATOM 856 C CA . GLY A 1 107 ? 9.378 0.329 9.786 1.00 92.31 107 GLY A CA 1
ATOM 857 C C . GLY A 1 107 ? 9.310 -0.750 8.703 1.00 92.31 107 GLY A C 1
ATOM 858 O O . GLY A 1 107 ? 9.964 -0.618 7.671 1.00 92.31 107 GLY A O 1
ATOM 859 N N . GLN A 1 108 ? 8.552 -1.829 8.922 1.00 92.31 108 GLN A N 1
ATOM 860 C CA . GLN A 1 108 ? 8.409 -2.907 7.947 1.00 92.31 108 GLN A CA 1
ATOM 861 C C . GLN A 1 108 ? 7.350 -2.540 6.912 1.00 92.31 108 GLN A C 1
ATOM 863 O O . GLN A 1 108 ? 6.265 -2.071 7.257 1.00 92.31 108 GLN A O 1
ATOM 868 N N . TRP A 1 109 ? 7.684 -2.788 5.650 1.00 95.50 109 TRP A N 1
ATOM 869 C CA . TRP A 1 109 ? 6.820 -2.533 4.507 1.00 95.50 109 TRP A CA 1
ATOM 870 C C . TRP A 1 109 ? 5.815 -3.677 4.354 1.00 95.50 109 TRP A C 1
ATOM 872 O O . TRP A 1 109 ? 6.203 -4.842 4.268 1.00 95.50 109 TRP A O 1
ATOM 882 N N . GLY A 1 110 ? 4.526 -3.341 4.382 1.00 95.81 110 GLY A N 1
ATOM 883 C CA . GLY A 1 110 ? 3.423 -4.293 4.427 1.00 95.81 110 GLY A CA 1
ATOM 884 C C . GLY A 1 110 ? 2.667 -4.427 3.106 1.00 95.81 110 GLY A C 1
ATOM 885 O O . GLY A 1 110 ? 3.249 -4.489 2.021 1.00 95.81 110 GLY A O 1
ATOM 886 N N . LYS A 1 111 ? 1.337 -4.512 3.222 1.00 98.12 111 LYS A N 1
ATOM 887 C CA . LYS A 1 111 ? 0.425 -4.611 2.077 1.00 98.12 111 LYS A CA 1
ATOM 888 C C . LYS A 1 111 ? 0.385 -3.296 1.295 1.00 98.12 111 LYS A C 1
ATOM 890 O O . LYS A 1 111 ? 0.575 -2.222 1.867 1.00 98.12 111 LYS A O 1
ATOM 895 N N . VAL A 1 112 ? 0.052 -3.401 0.012 1.00 98.62 112 VAL A N 1
ATOM 896 C CA . VAL A 1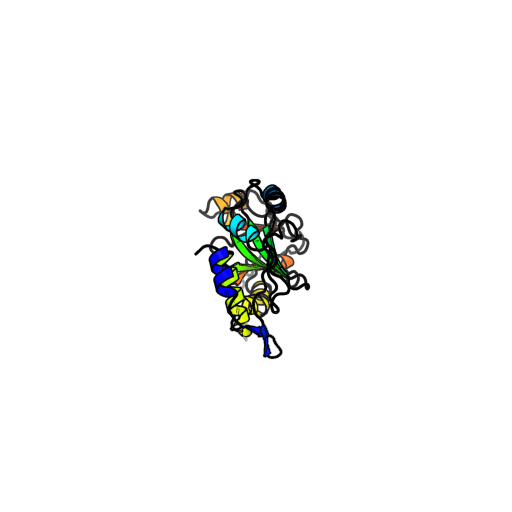 112 ? -0.329 -2.260 -0.824 1.00 98.62 112 VAL A CA 1
ATOM 897 C C . VAL A 1 112 ? -1.846 -2.189 -0.890 1.00 98.62 112 VAL A C 1
ATOM 899 O O . VAL A 1 112 ? -2.531 -3.203 -1.059 1.00 98.62 112 VAL A O 1
ATOM 902 N N . PHE A 1 113 ? -2.369 -0.982 -0.771 1.00 98.69 113 PHE A N 1
ATOM 903 C CA . PHE A 1 113 ? -3.780 -0.660 -0.814 1.00 98.69 113 PHE A CA 1
ATOM 904 C C . PHE A 1 113 ? -4.061 0.250 -1.994 1.00 98.69 113 PHE A C 1
ATOM 906 O O . PHE A 1 113 ? -3.284 1.153 -2.279 1.00 98.69 113 PHE A O 1
ATOM 913 N N . TYR A 1 114 ? -5.191 0.031 -2.645 1.00 98.19 114 TYR A N 1
ATOM 914 C CA . TYR A 1 114 ? -5.788 1.022 -3.518 1.00 98.19 114 TYR A CA 1
ATOM 915 C C . TYR A 1 114 ? -6.739 1.882 -2.685 1.00 98.19 114 TYR A C 1
ATOM 917 O O . TYR A 1 114 ? -7.608 1.359 -1.980 1.00 98.19 114 TYR A O 1
ATOM 925 N N . VAL A 1 115 ? -6.553 3.192 -2.741 1.00 98.00 115 VAL A N 1
ATOM 926 C CA . VAL A 1 115 ? -7.333 4.184 -2.005 1.00 98.00 115 VAL A CA 1
ATOM 927 C C . VAL A 1 115 ? -7.967 5.110 -3.031 1.00 98.00 115 VAL A C 1
ATOM 929 O O . VAL A 1 115 ? -7.261 5.875 -3.678 1.00 98.00 115 VAL A O 1
ATOM 932 N N . SER A 1 116 ? -9.291 5.058 -3.155 1.00 96.69 116 SER A N 1
ATOM 933 C CA . SER A 1 116 ? -10.051 5.944 -4.043 1.00 96.69 116 SER A CA 1
ATOM 934 C C . SER A 1 116 ? -10.778 7.008 -3.246 1.00 96.69 116 SER A C 1
ATOM 936 O O . SER A 1 116 ? -11.344 6.686 -2.204 1.00 96.69 116 SER A O 1
ATOM 938 N N . HIS A 1 117 ? -10.798 8.250 -3.730 1.00 93.75 117 HIS A N 1
ATOM 939 C CA . HIS A 1 117 ? -11.569 9.325 -3.102 1.00 93.75 117 HIS A CA 1
ATOM 940 C C . HIS A 1 117 ? -13.052 9.339 -3.527 1.00 93.75 117 HIS A C 1
ATOM 942 O O . HIS A 1 117 ? -13.895 9.744 -2.724 1.00 93.75 117 HIS A O 1
ATOM 948 N N . ASP A 1 118 ? -13.391 8.862 -4.735 1.00 92.12 118 ASP A N 1
ATOM 949 C CA . ASP A 1 118 ? -14.772 8.784 -5.233 1.00 92.12 118 ASP A CA 1
ATOM 950 C C . ASP A 1 118 ? -15.007 7.554 -6.149 1.00 92.12 118 ASP A C 1
ATOM 952 O O . ASP A 1 118 ? -14.608 7.560 -7.312 1.00 92.12 118 ASP A O 1
ATOM 956 N N . PRO A 1 119 ? -15.669 6.486 -5.653 1.00 95.19 119 PRO A N 1
ATOM 957 C CA . PRO A 1 119 ? -16.209 6.372 -4.305 1.00 95.19 119 PRO A CA 1
ATOM 958 C C . PRO A 1 119 ? -15.099 6.223 -3.256 1.00 95.19 119 PRO A C 1
ATOM 960 O O . PRO A 1 119 ? -14.103 5.539 -3.481 1.00 95.19 119 PRO A O 1
ATOM 963 N N . ALA A 1 120 ? -15.308 6.818 -2.080 1.00 96.56 120 ALA A N 1
ATOM 964 C CA . ALA A 1 120 ? -14.335 6.822 -0.987 1.00 96.56 120 ALA A CA 1
ATOM 965 C C . ALA A 1 120 ? -14.183 5.434 -0.317 1.00 96.56 120 ALA A C 1
ATOM 967 O O . ALA A 1 120 ? -14.970 5.077 0.576 1.00 96.56 120 ALA A O 1
ATOM 968 N N . VAL A 1 121 ? -13.201 4.640 -0.777 1.00 98.12 121 VAL A N 1
ATOM 969 C CA . VAL A 1 121 ? -12.972 3.229 -0.392 1.00 98.12 121 VAL A CA 1
ATOM 970 C C . VAL A 1 121 ? -11.487 2.848 -0.282 1.00 98.12 121 VAL A C 1
ATOM 972 O O . VAL A 1 121 ? -10.662 3.290 -1.082 1.00 98.12 121 VAL A O 1
ATOM 975 N N . VAL A 1 122 ? -11.144 2.003 0.705 1.00 98.56 122 VAL A N 1
ATOM 976 C CA . VAL A 1 122 ? -9.830 1.332 0.816 1.00 98.56 122 VAL A CA 1
ATOM 977 C C . VAL A 1 122 ? -10.034 -0.077 0.293 1.00 98.56 122 VAL A C 1
ATOM 979 O O . VAL A 1 122 ? -10.957 -0.756 0.740 1.00 98.56 122 VAL A O 1
ATOM 982 N N . VAL A 1 123 ? -9.148 -0.555 -0.574 1.00 98.69 123 VAL A N 1
ATOM 983 C CA . VAL A 1 123 ? -9.124 -1.937 -1.061 1.00 98.69 123 VAL A CA 1
ATOM 984 C C . VAL A 1 123 ? -7.718 -2.506 -0.891 1.00 98.69 123 VAL A C 1
ATOM 986 O O . VAL A 1 123 ? -6.736 -1.854 -1.231 1.00 98.69 123 VAL A O 1
ATOM 989 N N . VAL A 1 124 ? -7.594 -3.733 -0.382 1.00 98.62 124 VAL A N 1
ATOM 990 C CA . VAL A 1 124 ? -6.328 -4.479 -0.407 1.00 98.62 124 VAL A CA 1
ATOM 991 C C . VAL A 1 124 ? -5.965 -4.732 -1.866 1.00 98.62 124 VAL A C 1
ATOM 993 O O . VAL A 1 124 ? -6.671 -5.468 -2.553 1.00 98.62 124 VAL A O 1
ATOM 996 N N . HIS A 1 125 ? -4.869 -4.148 -2.340 1.00 98.38 125 HIS A N 1
ATOM 997 C CA . HIS A 1 125 ? -4.406 -4.349 -3.709 1.00 98.38 125 HIS A CA 1
ATOM 998 C C . HIS A 1 125 ? -3.486 -5.563 -3.819 1.00 98.38 125 HIS A C 1
ATOM 1000 O O . HIS A 1 125 ? -3.709 -6.447 -4.642 1.00 98.38 125 HIS A O 1
ATOM 1006 N N . SER A 1 126 ? -2.455 -5.614 -2.981 1.00 98.25 126 SER A N 1
ATOM 1007 C CA . SER A 1 126 ? -1.497 -6.718 -2.937 1.00 98.25 126 SER A CA 1
ATOM 1008 C C . SER A 1 126 ? -0.921 -6.884 -1.534 1.00 98.25 126 SER A C 1
ATOM 1010 O O . SER A 1 126 ? -1.000 -5.998 -0.682 1.00 98.25 126 SER A O 1
ATOM 1012 N N . HIS A 1 127 ? -0.353 -8.052 -1.259 1.00 97.69 127 HIS A N 1
ATOM 1013 C CA . HIS A 1 127 ? 0.169 -8.416 0.053 1.00 97.69 127 HIS A CA 1
ATOM 1014 C C . HIS A 1 127 ? 1.607 -7.952 0.304 1.00 97.69 127 HIS A C 1
ATOM 1016 O O . HIS A 1 127 ? 2.072 -8.036 1.438 1.00 97.69 127 HIS A O 1
ATOM 1022 N N . SER A 1 128 ? 2.294 -7.457 -0.725 1.00 97.69 128 SER A N 1
ATOM 1023 C CA . SER A 1 128 ? 3.655 -6.928 -0.643 1.00 97.69 128 SER A CA 1
ATOM 1024 C C . SER A 1 128 ? 3.965 -6.018 -1.834 1.00 97.69 128 SER A C 1
ATOM 1026 O O . SER A 1 128 ? 3.238 -6.018 -2.835 1.00 97.69 128 SER A O 1
ATOM 1028 N N . LEU A 1 129 ? 5.082 -5.287 -1.749 1.00 98.00 129 LEU A N 1
ATOM 1029 C CA . LEU A 1 129 ? 5.632 -4.537 -2.883 1.00 98.00 129 LEU A CA 1
ATOM 1030 C C . LEU A 1 129 ? 6.033 -5.457 -4.044 1.00 98.00 129 LEU A C 1
ATOM 1032 O O . LEU A 1 129 ? 5.814 -5.127 -5.201 1.00 98.00 129 LEU A O 1
ATOM 1036 N N . SER A 1 130 ? 6.572 -6.637 -3.738 1.00 97.75 130 SER A N 1
ATOM 1037 C CA . SER A 1 130 ? 6.935 -7.627 -4.755 1.00 97.75 130 SER A CA 1
ATOM 1038 C C . SER A 1 130 ? 5.712 -8.067 -5.567 1.00 97.75 130 SER A C 1
ATOM 1040 O O . SER A 1 130 ? 5.733 -7.986 -6.791 1.00 97.75 130 SER A O 1
ATOM 1042 N N . GLN A 1 131 ? 4.603 -8.407 -4.902 1.00 98.12 131 GLN A N 1
ATOM 1043 C CA . GLN A 1 131 ? 3.356 -8.750 -5.594 1.00 98.12 131 GLN A CA 1
ATOM 1044 C C . GLN A 1 131 ? 2.746 -7.540 -6.322 1.00 98.12 131 GLN A C 1
ATOM 1046 O O . GLN A 1 131 ? 2.106 -7.691 -7.356 1.00 98.12 131 GLN A O 1
ATOM 1051 N N . PHE A 1 132 ? 2.945 -6.320 -5.811 1.00 97.88 132 PHE A N 1
ATOM 1052 C CA . PHE A 1 132 ? 2.535 -5.117 -6.536 1.00 97.88 132 PHE A CA 1
ATOM 1053 C C . PHE A 1 132 ? 3.243 -5.011 -7.893 1.00 97.88 132 PHE A C 1
ATOM 1055 O O . PHE A 1 132 ? 2.568 -4.805 -8.894 1.00 97.88 132 PHE A O 1
ATOM 1062 N N . LEU A 1 133 ? 4.562 -5.234 -7.948 1.00 97.31 133 LEU A N 1
ATOM 1063 C CA . LEU A 1 133 ? 5.316 -5.233 -9.208 1.00 97.31 133 LEU A CA 1
ATOM 1064 C C . LEU A 1 133 ? 4.859 -6.338 -10.174 1.00 97.31 133 LEU A C 1
ATOM 1066 O O . LEU A 1 133 ? 4.816 -6.100 -11.377 1.00 97.31 133 LEU A O 1
ATOM 1070 N N . GLU A 1 134 ? 4.463 -7.512 -9.668 1.00 97.12 134 GLU A N 1
ATOM 1071 C CA . GLU A 1 134 ? 3.847 -8.567 -10.496 1.00 97.12 134 GLU A CA 1
ATOM 1072 C C . GLU A 1 134 ? 2.539 -8.085 -11.131 1.00 97.12 134 GLU A C 1
ATOM 1074 O O . GLU A 1 134 ? 2.305 -8.321 -12.311 1.00 97.12 134 GLU A O 1
ATOM 1079 N N . HIS A 1 135 ? 1.698 -7.371 -10.378 1.00 96.62 135 HIS A N 1
ATOM 1080 C CA . HIS A 1 135 ? 0.449 -6.819 -10.907 1.00 96.62 135 HIS A CA 1
ATOM 1081 C C . HIS A 1 135 ? 0.676 -5.669 -11.905 1.00 96.62 135 HIS A C 1
ATOM 1083 O O . HIS A 1 135 ? -0.162 -5.460 -12.781 1.00 96.62 135 HIS A O 1
ATOM 1089 N N . ILE A 1 136 ? 1.786 -4.929 -11.801 1.00 95.50 136 ILE A N 1
ATOM 1090 C CA . ILE A 1 136 ? 2.176 -3.924 -12.805 1.00 95.50 136 ILE A CA 1
ATOM 1091 C C . ILE A 1 136 ? 2.586 -4.601 -14.117 1.00 95.50 136 ILE A C 1
ATOM 1093 O O . ILE A 1 136 ? 2.090 -4.221 -15.177 1.00 95.50 136 ILE A O 1
ATOM 1097 N N . ASP A 1 137 ? 3.422 -5.640 -14.048 1.00 95.69 137 ASP A N 1
ATOM 1098 C CA . ASP A 1 137 ? 3.776 -6.461 -15.214 1.00 95.69 137 ASP A CA 1
ATOM 1099 C C . ASP A 1 137 ? 2.530 -7.103 -15.852 1.00 95.69 137 ASP A C 1
ATOM 1101 O O . ASP A 1 137 ? 2.315 -7.009 -17.063 1.00 95.69 137 ASP A O 1
ATOM 1105 N N . GLU A 1 138 ? 1.652 -7.686 -15.027 1.00 95.88 138 GLU A N 1
ATOM 1106 C CA . GLU A 1 138 ? 0.370 -8.246 -15.462 1.00 95.88 138 GLU A CA 1
ATOM 1107 C C . GLU A 1 138 ? -0.483 -7.201 -16.187 1.00 95.88 138 GLU A C 1
ATOM 1109 O O . GLU A 1 138 ? -1.039 -7.506 -17.242 1.00 95.88 138 GLU A O 1
ATOM 1114 N N . TYR A 1 139 ? -0.570 -5.973 -15.665 1.00 93.75 139 TYR A N 1
ATOM 1115 C CA . TYR A 1 139 ? -1.300 -4.891 -16.325 1.00 93.75 139 TYR A CA 1
ATOM 1116 C C . TYR A 1 139 ? -0.710 -4.562 -17.692 1.00 93.75 139 TYR A C 1
ATOM 1118 O O . TYR A 1 139 ? -1.458 -4.460 -18.660 1.00 93.75 139 TYR A O 1
ATOM 1126 N N . GLY A 1 140 ? 0.612 -4.431 -17.804 1.00 92.94 140 GLY A N 1
ATOM 1127 C CA . GLY A 1 140 ? 1.252 -4.132 -19.086 1.00 92.94 140 GLY A CA 1
ATOM 1128 C C . GLY A 1 140 ? 1.005 -5.208 -20.147 1.00 92.94 140 GLY A C 1
ATOM 1129 O O . GLY A 1 140 ? 0.886 -4.895 -21.330 1.00 92.94 140 GLY A O 1
ATOM 1130 N N . LYS A 1 141 ? 0.908 -6.478 -19.736 1.00 93.56 141 LYS A N 1
ATOM 1131 C CA . LYS A 1 141 ? 0.679 -7.623 -20.634 1.00 93.56 141 LYS A CA 1
ATOM 1132 C C . LYS A 1 141 ? -0.797 -7.848 -20.954 1.00 93.56 141 LYS A C 1
ATOM 1134 O O . LYS A 1 141 ? -1.145 -8.184 -22.086 1.00 93.56 141 LYS A O 1
ATOM 1139 N N . PHE A 1 142 ? -1.662 -7.687 -19.957 1.00 93.62 142 PHE A N 1
ATOM 1140 C CA . PHE A 1 142 ? -3.083 -8.024 -20.018 1.00 93.62 142 PHE A CA 1
ATOM 1141 C C . PHE A 1 142 ? -3.942 -6.951 -19.325 1.00 93.62 142 PHE A C 1
ATOM 1143 O O . PHE A 1 142 ? -4.577 -7.241 -18.305 1.00 93.62 142 PHE A O 1
ATOM 1150 N N . PRO A 1 143 ? -4.028 -5.717 -19.869 1.00 90.88 143 PRO A N 1
ATOM 1151 C CA . PRO A 1 143 ? -4.621 -4.583 -19.157 1.00 90.88 143 PRO A CA 1
ATOM 1152 C C . PRO A 1 143 ? -6.011 -4.877 -18.585 1.00 90.88 143 PRO A C 1
ATOM 1154 O O . PRO A 1 143 ? -6.239 -4.697 -17.396 1.00 90.88 143 PRO A O 1
ATOM 1157 N N . VAL A 1 144 ? -6.921 -5.438 -19.386 1.00 92.00 144 VAL A N 1
ATOM 1158 C CA . VAL A 1 144 ? -8.333 -5.658 -19.006 1.00 92.00 144 VAL A CA 1
ATOM 1159 C C . VAL A 1 144 ? -8.536 -6.856 -18.062 1.00 92.00 144 VAL A C 1
ATOM 1161 O O . VAL A 1 144 ? -9.564 -6.945 -17.386 1.00 92.00 144 VAL A O 1
ATOM 1164 N N . GLN A 1 145 ? -7.593 -7.801 -18.022 1.00 94.50 145 GLN A N 1
ATOM 1165 C CA . GLN A 1 145 ? -7.650 -8.977 -17.140 1.00 94.50 145 GLN A CA 1
ATOM 1166 C C . GLN A 1 145 ? -6.852 -8.792 -15.847 1.00 94.50 145 GLN A C 1
ATOM 1168 O O . GLN A 1 145 ? -6.976 -9.605 -14.936 1.00 94.50 145 GLN A O 1
ATOM 1173 N N . SER A 1 146 ? -6.039 -7.743 -15.779 1.00 94.38 146 SER A N 1
ATOM 1174 C CA . SER A 1 146 ? -5.138 -7.508 -14.663 1.00 94.38 146 SER A CA 1
ATOM 1175 C C . SER A 1 146 ? -5.858 -7.194 -13.355 1.00 94.38 146 SER A C 1
ATOM 1177 O O . SER A 1 146 ? -6.964 -6.632 -13.319 1.00 94.38 146 SER A O 1
ATOM 1179 N N . ASN A 1 147 ? -5.175 -7.480 -12.248 1.00 95.00 147 ASN A N 1
ATOM 1180 C CA . ASN A 1 147 ? -5.645 -7.121 -10.917 1.00 95.00 147 ASN A CA 1
ATOM 1181 C C . ASN A 1 147 ? -5.875 -5.607 -10.773 1.00 95.00 147 ASN A C 1
ATOM 1183 O O . ASN A 1 147 ? -6.870 -5.192 -10.176 1.00 95.00 147 ASN A O 1
ATOM 1187 N N . LEU A 1 148 ? -4.986 -4.783 -11.338 1.00 93.31 148 LEU A N 1
ATOM 1188 C CA . LEU A 1 148 ? -5.078 -3.326 -11.241 1.00 93.31 148 LEU A CA 1
ATOM 1189 C C . LEU A 1 148 ? -6.355 -2.804 -11.919 1.00 93.31 148 LEU A C 1
ATOM 1191 O O . LEU A 1 148 ? -7.114 -2.064 -11.291 1.00 93.31 148 LEU A O 1
ATOM 1195 N N . TYR A 1 149 ? -6.663 -3.274 -13.134 1.00 93.12 149 TYR A N 1
ATOM 1196 C CA . TYR A 1 149 ? -7.911 -2.928 -13.822 1.00 93.12 149 TYR A CA 1
ATOM 1197 C C . TYR A 1 149 ? -9.143 -3.419 -13.060 1.00 93.12 149 TYR A C 1
ATOM 1199 O O . TYR A 1 149 ? -10.110 -2.681 -12.885 1.00 93.12 149 TYR A O 1
ATOM 1207 N N . HIS A 1 150 ? -9.132 -4.661 -12.567 1.00 96.38 150 HIS A N 1
ATOM 1208 C CA . HIS A 1 150 ? -10.268 -5.201 -11.819 1.00 96.38 150 HIS A CA 1
ATOM 1209 C C . HIS A 1 150 ? -10.548 -4.440 -10.525 1.00 96.38 150 HIS A C 1
ATOM 1211 O O . HIS A 1 150 ? -11.716 -4.222 -10.192 1.00 96.38 150 HIS A O 1
ATOM 1217 N N . ILE A 1 151 ? -9.509 -4.004 -9.814 1.00 95.62 151 ILE A N 1
ATOM 1218 C CA . ILE A 1 151 ? -9.691 -3.183 -8.621 1.00 95.62 151 ILE A CA 1
ATOM 1219 C C . ILE A 1 151 ? -10.296 -1.830 -8.987 1.00 95.62 151 ILE A C 1
ATOM 1221 O O . ILE A 1 151 ? -11.344 -1.491 -8.434 1.00 95.62 151 ILE A O 1
ATOM 1225 N N . HIS A 1 152 ? -9.679 -1.119 -9.934 1.00 92.38 152 HIS A N 1
ATOM 1226 C CA . HIS A 1 152 ? -10.092 0.219 -10.354 1.00 92.38 152 HIS A CA 1
ATOM 1227 C C . HIS A 1 152 ? -11.533 0.243 -10.896 1.00 92.38 152 HIS A C 1
ATOM 1229 O O . HIS A 1 152 ? -12.362 1.025 -10.440 1.00 92.38 152 HIS A O 1
ATOM 1235 N N . GLU A 1 153 ? -11.872 -0.676 -11.805 1.00 93.19 153 GLU A N 1
ATOM 1236 C CA . GLU A 1 153 ? -13.130 -0.628 -12.565 1.00 93.19 153 GLU A CA 1
ATOM 1237 C C . GLU A 1 153 ? -14.304 -1.368 -11.916 1.00 93.19 153 GLU A C 1
ATOM 1239 O O . GLU A 1 153 ? -15.462 -1.118 -12.258 1.00 93.19 153 GLU A O 1
ATOM 1244 N N . LYS A 1 154 ? -14.045 -2.329 -11.019 1.00 95.56 154 LYS A N 1
ATOM 1245 C CA . LYS A 1 154 ? -15.096 -3.216 -10.483 1.00 95.56 154 LYS A CA 1
ATOM 1246 C C . LYS A 1 154 ? -15.122 -3.232 -8.967 1.00 95.56 154 LYS A C 1
ATOM 1248 O O . LYS A 1 154 ? -16.116 -2.830 -8.362 1.00 95.56 154 LYS A O 1
ATOM 1253 N N . THR A 1 155 ? -14.026 -3.662 -8.348 1.00 97.06 155 THR A N 1
ATOM 1254 C CA . THR A 1 155 ? -13.977 -3.932 -6.905 1.00 97.06 155 THR A CA 1
ATOM 1255 C C . THR A 1 155 ? -14.321 -2.702 -6.076 1.00 97.06 155 THR A C 1
ATOM 1257 O O . THR A 1 155 ? -15.046 -2.803 -5.088 1.00 97.06 155 THR A O 1
ATOM 1260 N N . VAL A 1 156 ? -13.851 -1.527 -6.493 1.00 96.44 156 VAL A N 1
ATOM 1261 C CA . VAL A 1 156 ? -14.154 -0.241 -5.853 1.00 96.44 156 VAL A CA 1
ATOM 1262 C C . VAL A 1 156 ? -15.665 -0.009 -5.736 1.00 96.44 156 VAL A C 1
ATOM 1264 O O . VAL A 1 156 ? -16.174 0.323 -4.660 1.00 96.44 156 VAL A O 1
ATOM 1267 N N . PHE A 1 157 ? -16.414 -0.263 -6.810 1.00 96.50 157 PHE A N 1
ATOM 1268 C CA . PHE A 1 157 ? -17.868 -0.120 -6.810 1.00 96.50 157 PHE A CA 1
ATOM 1269 C C . PHE A 1 157 ? -18.570 -1.223 -6.016 1.00 96.50 157 PHE A C 1
ATOM 1271 O O . PHE A 1 157 ? -19.568 -0.940 -5.347 1.00 96.50 157 PHE A O 1
ATOM 1278 N N . ASP A 1 158 ? -18.050 -2.449 -6.041 1.00 97.06 158 ASP A N 1
ATOM 1279 C CA . ASP A 1 158 ? -18.597 -3.566 -5.267 1.00 97.06 158 ASP A CA 1
ATOM 1280 C C . ASP A 1 158 ? -18.446 -3.335 -3.758 1.00 97.06 158 ASP A C 1
ATOM 1282 O O . ASP A 1 158 ? -19.415 -3.492 -3.006 1.00 97.06 158 ASP A O 1
ATOM 1286 N N . VAL A 1 159 ? -17.281 -2.861 -3.306 1.00 97.62 159 VAL A N 1
ATOM 1287 C CA . VAL A 1 159 ? -17.051 -2.444 -1.913 1.00 97.62 159 VAL A CA 1
ATOM 1288 C C . VAL A 1 159 ? -17.989 -1.292 -1.540 1.00 97.62 159 VAL A C 1
ATOM 1290 O O . VAL A 1 159 ? -18.649 -1.326 -0.500 1.00 97.62 159 VAL A O 1
ATOM 1293 N N . TRP A 1 160 ? -18.135 -0.288 -2.407 1.00 97.12 160 TRP A N 1
ATOM 1294 C CA . TRP A 1 160 ? -18.992 0.873 -2.145 1.00 97.12 160 TRP A CA 1
ATOM 1295 C C . TRP A 1 160 ? -20.495 0.556 -2.061 1.00 97.12 160 TRP A C 1
ATOM 1297 O O . TRP A 1 160 ? -21.237 1.219 -1.317 1.00 97.12 160 TRP A O 1
ATOM 1307 N N . ARG A 1 161 ? -20.979 -0.394 -2.873 1.00 94.19 161 ARG A N 1
ATOM 1308 C CA . ARG A 1 161 ? -22.416 -0.671 -3.059 1.00 94.19 161 ARG A CA 1
ATOM 1309 C C . ARG A 1 161 ? -22.898 -1.900 -2.299 1.00 94.19 161 ARG A C 1
ATOM 1311 O O . ARG A 1 161 ? -24.008 -1.863 -1.772 1.00 94.19 161 ARG A O 1
ATOM 1318 N N . VAL A 1 162 ? -22.099 -2.963 -2.257 1.00 90.94 162 VAL A N 1
ATOM 1319 C CA . VAL A 1 162 ? -22.524 -4.293 -1.794 1.00 90.94 162 VAL A CA 1
ATOM 1320 C C . VAL A 1 162 ? -21.829 -4.672 -0.488 1.00 90.94 162 VAL A C 1
ATOM 1322 O O . VAL A 1 162 ? -22.493 -5.051 0.476 1.00 90.94 162 VAL A O 1
ATOM 1325 N N . HIS A 1 163 ? -20.505 -4.531 -0.429 1.00 88.62 163 HIS A N 1
ATOM 1326 C CA . HIS A 1 163 ? -19.678 -5.035 0.667 1.00 88.62 163 HIS A CA 1
ATOM 1327 C C . HIS A 1 163 ? -18.885 -3.912 1.337 1.00 88.62 163 HIS A C 1
ATOM 1329 O O . HIS A 1 163 ? -17.672 -3.824 1.191 1.00 88.62 163 HIS A O 1
ATOM 1335 N N . GLN A 1 164 ? -19.567 -3.083 2.137 1.00 92.12 164 GLN A N 1
ATOM 1336 C CA . GLN A 1 164 ? -18.961 -1.899 2.770 1.00 92.12 164 GLN A CA 1
ATOM 1337 C C . GLN A 1 164 ? -17.792 -2.194 3.725 1.00 92.12 164 GLN A C 1
ATOM 1339 O O . GLN A 1 164 ? -17.132 -1.252 4.151 1.00 92.12 164 GLN A O 1
ATOM 1344 N N . GLY A 1 165 ? -17.537 -3.461 4.069 1.00 95.50 165 GLY A N 1
ATOM 1345 C CA . GLY A 1 165 ? -16.309 -3.875 4.755 1.00 95.50 165 GLY A CA 1
ATOM 1346 C C . GLY A 1 165 ? -16.268 -3.638 6.260 1.00 95.50 165 GLY A C 1
ATOM 1347 O O . GLY A 1 165 ? -15.200 -3.756 6.854 1.00 95.50 165 GLY A O 1
ATOM 1348 N N . PHE A 1 166 ? -17.407 -3.317 6.877 1.00 96.88 166 PHE A N 1
ATOM 1349 C CA . PHE A 1 166 ? -17.481 -3.009 8.303 1.00 96.88 166 PHE A CA 1
ATOM 1350 C C . PHE A 1 166 ? -18.108 -4.133 9.122 1.00 96.88 166 PHE A C 1
ATOM 1352 O O . PHE A 1 166 ? -19.091 -4.751 8.708 1.00 96.88 166 PHE A O 1
ATOM 1359 N N . MET A 1 167 ? -17.576 -4.325 10.324 1.00 95.19 167 MET A N 1
ATOM 1360 C CA . MET A 1 167 ? -18.218 -5.047 11.413 1.00 95.19 167 MET A CA 1
ATOM 1361 C C . MET A 1 167 ? -18.745 -4.064 12.464 1.00 95.19 167 MET A C 1
ATOM 1363 O O . MET A 1 167 ? -18.259 -2.934 12.599 1.00 95.19 167 MET A O 1
ATOM 1367 N N . VAL A 1 168 ? -19.761 -4.499 13.207 1.00 93.38 168 VAL A N 1
ATOM 1368 C CA . VAL A 1 168 ? -20.314 -3.721 14.317 1.00 93.38 168 VAL A CA 1
ATOM 1369 C C . VAL A 1 168 ? -19.324 -3.749 15.480 1.00 93.38 168 VAL A C 1
ATOM 1371 O O . VAL A 1 168 ? -18.736 -4.786 15.779 1.00 93.38 168 VAL A O 1
ATOM 1374 N N . LEU A 1 169 ? -19.140 -2.602 16.139 1.00 96.38 169 LEU A N 1
ATOM 1375 C CA . LEU A 1 169 ? -18.181 -2.444 17.234 1.00 96.38 169 LEU A CA 1
ATOM 1376 C C . LEU A 1 169 ? -18.413 -3.438 18.379 1.00 96.38 169 LEU A C 1
ATOM 1378 O O . LEU A 1 169 ? -17.459 -3.977 18.925 1.00 96.38 169 LEU A O 1
ATOM 1382 N N . GLU A 1 170 ? -19.674 -3.705 18.716 1.00 96.69 170 GLU A N 1
ATOM 1383 C CA . GLU A 1 170 ? -20.023 -4.614 19.808 1.00 96.69 170 GLU A CA 1
ATOM 1384 C C . GLU A 1 170 ? -19.570 -6.055 19.543 1.00 96.69 170 GLU A C 1
ATOM 1386 O O . GLU A 1 170 ? -19.015 -6.694 20.436 1.00 96.69 170 GLU A O 1
ATOM 1391 N N . ASP A 1 171 ? -19.712 -6.538 18.304 1.00 96.62 171 ASP A N 1
ATOM 1392 C CA . ASP A 1 171 ? -19.206 -7.856 17.905 1.00 96.62 171 ASP A CA 1
ATOM 1393 C C . ASP A 1 171 ? -17.673 -7.899 18.014 1.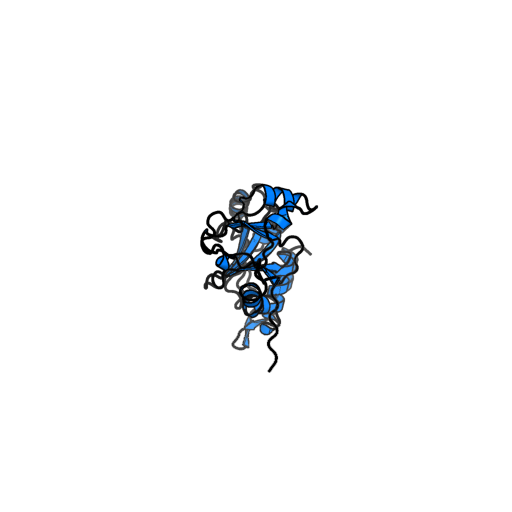00 96.62 171 ASP A C 1
ATOM 1395 O O . ASP A 1 171 ? -17.100 -8.889 18.467 1.00 96.62 171 ASP A O 1
ATOM 1399 N N . ALA A 1 172 ? -16.997 -6.800 17.652 1.00 97.31 172 ALA A N 1
ATOM 1400 C CA . ALA A 1 172 ? -15.546 -6.680 17.768 1.00 97.31 172 ALA A CA 1
ATOM 1401 C C . ALA A 1 172 ? -15.068 -6.662 19.228 1.00 97.31 172 ALA A C 1
ATOM 1403 O O . ALA A 1 172 ? -13.990 -7.167 19.509 1.00 97.31 172 ALA A O 1
ATOM 1404 N N . ARG A 1 173 ? -15.854 -6.127 20.171 1.00 98.00 173 ARG A N 1
ATOM 1405 C CA . ARG A 1 173 ? -15.514 -6.125 21.607 1.00 98.00 173 ARG A CA 1
ATOM 1406 C C . ARG A 1 173 ? -15.579 -7.520 22.233 1.00 98.00 173 ARG A C 1
ATOM 1408 O O . ARG A 1 173 ? -14.790 -7.809 23.128 1.00 98.00 173 ARG A O 1
ATOM 1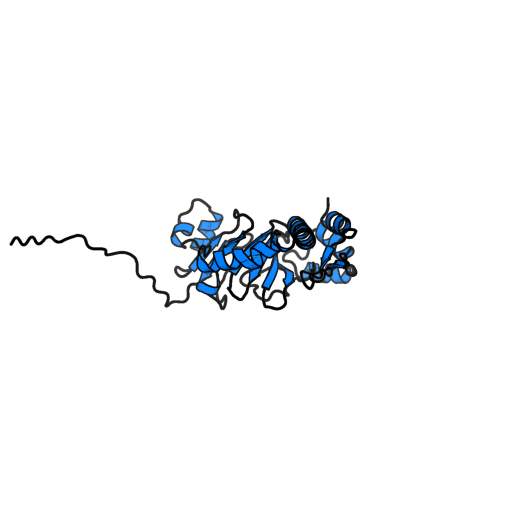415 N N . HIS A 1 174 ? -16.481 -8.375 21.751 1.00 97.31 174 HIS A N 1
ATOM 1416 C CA . HIS A 1 174 ? -16.763 -9.703 22.318 1.00 97.31 174 HIS A CA 1
ATOM 1417 C C . HIS A 1 174 ? -16.046 -10.865 21.613 1.00 97.31 174 HIS A C 1
ATOM 1419 O O . HIS A 1 174 ? -16.315 -12.025 21.917 1.00 97.31 174 HIS A O 1
ATOM 1425 N N . THR A 1 175 ? -15.162 -10.576 20.660 1.00 96.88 175 THR A N 1
ATOM 1426 C CA . THR A 1 175 ? -14.336 -11.590 19.990 1.00 96.88 175 THR A CA 1
ATOM 1427 C C . THR A 1 175 ? -13.234 -12.135 20.907 1.00 96.88 175 THR A C 1
ATOM 1429 O O . THR A 1 175 ? -12.729 -11.421 21.771 1.00 96.88 175 THR A O 1
ATOM 1432 N N . ASP A 1 176 ? -12.799 -13.374 20.658 1.00 97.00 176 ASP A N 1
ATOM 1433 C CA . ASP A 1 176 ? -11.628 -13.979 21.314 1.00 97.00 176 ASP A CA 1
ATOM 1434 C C . ASP A 1 176 ? -10.290 -13.440 20.760 1.00 97.00 176 ASP A C 1
ATOM 1436 O O . ASP A 1 176 ? -9.218 -13.691 21.315 1.00 97.00 176 ASP A O 1
ATOM 1440 N N . ASP A 1 177 ? -10.324 -12.694 19.650 1.00 97.56 177 ASP A N 1
ATOM 1441 C CA . ASP A 1 177 ? -9.153 -12.000 19.114 1.00 97.56 177 ASP A CA 1
ATOM 1442 C C . ASP A 1 177 ? -8.789 -10.799 19.997 1.00 97.56 177 ASP A C 1
ATOM 1444 O O . ASP A 1 177 ? -9.400 -9.731 19.929 1.00 97.56 177 ASP A O 1
ATOM 1448 N N . GLN A 1 178 ? -7.758 -10.975 20.822 1.00 97.06 178 GLN A N 1
ATOM 1449 C CA . GLN A 1 178 ? -7.362 -9.983 21.816 1.00 97.06 178 GLN A CA 1
ATOM 1450 C C . GLN A 1 178 ? -6.964 -8.630 21.208 1.00 97.06 178 GLN A C 1
ATOM 1452 O O . GLN A 1 178 ? -7.227 -7.597 21.821 1.00 97.06 178 GLN A O 1
ATOM 1457 N N . ALA A 1 179 ? -6.336 -8.610 20.027 1.00 96.75 179 ALA A N 1
ATOM 1458 C CA . ALA A 1 179 ? -5.924 -7.361 19.386 1.00 96.75 179 ALA A CA 1
ATOM 1459 C C . ALA A 1 179 ? -7.152 -6.570 18.917 1.00 96.75 179 ALA A C 1
ATOM 1461 O O . ALA A 1 179 ? -7.278 -5.380 19.212 1.00 96.75 179 ALA A O 1
ATOM 1462 N N . LEU A 1 180 ? -8.095 -7.258 18.270 1.00 98.12 180 LEU A N 1
ATOM 1463 C CA . LEU A 1 180 ? -9.351 -6.670 17.818 1.00 98.12 180 LEU A CA 1
ATOM 1464 C C . LEU A 1 180 ? -10.234 -6.221 18.988 1.00 98.12 180 LEU A C 1
ATOM 1466 O O . LEU A 1 180 ? -10.724 -5.092 18.971 1.00 98.12 180 LEU A O 1
ATOM 1470 N N . SER A 1 181 ? -10.390 -7.061 20.016 1.00 98.19 181 SER A N 1
ATOM 1471 C CA . SER A 1 181 ? -11.181 -6.739 21.210 1.00 98.19 181 SER A CA 1
ATOM 1472 C C . SER A 1 181 ? -10.610 -5.530 21.948 1.00 98.19 181 SER A C 1
ATOM 1474 O O . SER A 1 181 ? -11.336 -4.571 22.208 1.00 98.19 181 SER A O 1
ATOM 1476 N N . ASN A 1 182 ? -9.296 -5.504 22.200 1.00 98.12 182 ASN A N 1
ATOM 1477 C CA . ASN A 1 182 ? -8.647 -4.375 22.871 1.00 98.12 182 ASN A CA 1
ATOM 1478 C C . ASN A 1 182 ? -8.805 -3.073 22.084 1.00 98.12 182 ASN A C 1
ATOM 1480 O O . ASN A 1 182 ? -9.118 -2.035 22.668 1.00 98.12 182 ASN A O 1
ATOM 1484 N N . PHE A 1 183 ? -8.611 -3.124 20.763 1.00 98.25 183 PHE A N 1
ATOM 1485 C CA . PHE A 1 183 ? -8.804 -1.955 19.916 1.00 98.25 183 PHE A CA 1
ATOM 1486 C C . PHE A 1 183 ? -10.261 -1.482 19.952 1.00 98.25 183 PHE A C 1
ATOM 1488 O O . PHE A 1 183 ? -10.511 -0.310 20.221 1.00 98.25 183 PHE A O 1
ATOM 1495 N N . ALA A 1 184 ? -11.233 -2.382 19.794 1.00 98.19 184 ALA A N 1
ATOM 1496 C CA . ALA A 1 184 ? -12.655 -2.045 19.824 1.00 98.19 184 ALA A CA 1
ATOM 1497 C C . ALA A 1 184 ? -13.133 -1.509 21.189 1.00 98.19 184 ALA A C 1
ATOM 1499 O O . ALA A 1 184 ? -13.991 -0.625 21.243 1.00 98.19 184 ALA A O 1
ATOM 1500 N N . LEU A 1 185 ? -12.577 -2.004 22.298 1.00 98.12 185 LEU A N 1
ATOM 1501 C CA . LEU A 1 185 ? -12.855 -1.503 23.650 1.00 98.12 185 LEU A CA 1
ATOM 1502 C C . LEU A 1 185 ? -12.279 -0.101 23.892 1.00 98.12 185 LEU A C 1
ATOM 1504 O O . LEU A 1 185 ? -12.798 0.627 24.734 1.00 98.12 185 LEU A O 1
ATOM 1508 N N . SER A 1 186 ? -11.240 0.296 23.151 1.00 97.69 186 SER A N 1
ATOM 1509 C CA . SER A 1 186 ? -10.667 1.646 23.240 1.00 97.69 186 SER A CA 1
ATOM 1510 C C . SER A 1 186 ? -11.506 2.723 22.539 1.00 97.69 186 SER A C 1
ATOM 1512 O O . SER A 1 186 ? -11.286 3.914 22.763 1.00 97.69 186 SER A O 1
ATOM 1514 N N . LEU A 1 187 ? -12.459 2.321 21.690 1.00 97.44 187 LEU A N 1
ATOM 1515 C CA . LEU A 1 187 ? -13.236 3.234 20.855 1.00 97.44 187 LEU A CA 1
ATOM 1516 C C . LEU A 1 187 ? -14.606 3.571 21.469 1.00 97.44 187 LEU A C 1
ATOM 1518 O O . LEU A 1 187 ? -15.256 2.693 22.049 1.00 97.44 187 LEU A O 1
ATOM 1522 N N . PRO A 1 188 ? -15.099 4.810 21.276 1.00 96.19 188 PRO A N 1
ATOM 1523 C CA . PRO A 1 188 ? -16.471 5.184 21.608 1.00 96.19 188 PRO A CA 1
ATOM 1524 C C . PRO A 1 188 ? -17.522 4.382 20.826 1.00 96.19 188 PRO A C 1
ATOM 1526 O O . PRO A 1 188 ? -17.277 3.905 19.719 1.00 96.19 188 PRO A O 1
ATOM 1529 N N . ASP A 1 189 ? -18.743 4.317 21.360 1.00 94.69 189 ASP A N 1
ATOM 1530 C CA . ASP A 1 189 ? -19.833 3.485 20.821 1.00 94.69 189 ASP A CA 1
ATOM 1531 C C . ASP A 1 189 ? -20.301 3.861 19.405 1.00 94.69 189 ASP A C 1
ATOM 1533 O O . ASP A 1 189 ? -20.996 3.086 18.748 1.00 94.69 189 ASP A O 1
ATOM 1537 N N . ASN A 1 190 ? -19.942 5.047 18.907 1.00 94.38 190 ASN A N 1
ATOM 1538 C CA . ASN A 1 190 ? -20.336 5.501 17.576 1.00 94.38 190 ASN A CA 1
ATOM 1539 C C . ASN A 1 190 ? -19.398 5.027 16.454 1.00 94.38 190 ASN A C 1
ATOM 1541 O O . ASN A 1 190 ? -19.551 5.494 15.329 1.00 94.38 190 ASN A O 1
ATOM 1545 N N . TYR A 1 191 ? -18.443 4.136 16.714 1.00 96.88 191 TYR A N 1
ATOM 1546 C CA . TYR A 1 191 ? -17.499 3.650 15.706 1.00 96.88 191 TYR A CA 1
ATOM 1547 C C . TYR A 1 191 ? -17.992 2.401 14.960 1.00 96.88 191 TYR A C 1
ATOM 1549 O O . TYR A 1 191 ? -18.793 1.609 15.457 1.00 96.88 191 TYR A O 1
ATOM 1557 N N . LEU A 1 192 ? -17.490 2.225 13.741 1.00 96.88 192 LEU A N 1
ATOM 1558 C CA . LEU A 1 192 ? -17.467 0.964 13.000 1.00 96.88 192 LEU A CA 1
ATOM 1559 C C . LEU A 1 192 ? -16.033 0.458 12.929 1.00 96.88 192 LEU A C 1
ATOM 1561 O O . LEU A 1 192 ? -15.100 1.261 12.921 1.00 96.88 192 LEU A O 1
ATOM 1565 N N . ILE A 1 193 ? -15.868 -0.856 12.815 1.00 98.31 193 ILE A N 1
ATOM 1566 C CA . ILE A 1 193 ? -14.552 -1.468 12.644 1.00 98.31 193 ILE A CA 1
ATOM 1567 C C . ILE A 1 193 ? -14.417 -2.013 11.226 1.00 98.31 193 ILE A C 1
ATOM 1569 O O . ILE A 1 193 ? -15.302 -2.721 10.751 1.00 98.31 193 ILE A O 1
ATOM 1573 N N . ALA A 1 194 ? -13.305 -1.720 10.564 1.00 98.38 194 ALA A N 1
ATOM 1574 C CA . ALA A 1 194 ? -12.857 -2.440 9.378 1.00 98.38 194 ALA A CA 1
ATOM 1575 C C . ALA A 1 194 ? -11.610 -3.256 9.730 1.00 98.38 194 ALA A C 1
ATOM 1577 O O . ALA A 1 194 ? -10.671 -2.712 10.300 1.00 98.38 194 ALA A O 1
ATOM 1578 N N . ASP A 1 195 ? -11.587 -4.541 9.382 1.00 98.38 195 ASP A N 1
ATOM 1579 C CA . ASP A 1 195 ? -10.451 -5.437 9.634 1.00 98.38 195 ASP A CA 1
ATOM 1580 C C . ASP A 1 195 ? -10.018 -6.121 8.331 1.00 98.38 195 ASP A C 1
ATOM 1582 O O . ASP A 1 195 ? -10.756 -6.925 7.746 1.00 98.38 195 ASP A O 1
ATOM 1586 N N . LEU A 1 196 ? -8.809 -5.787 7.873 1.00 98.38 196 LEU A N 1
ATOM 1587 C CA . LEU A 1 196 ? -8.192 -6.314 6.656 1.00 98.38 196 LEU A CA 1
ATOM 1588 C C . LEU A 1 196 ? -6.969 -7.203 6.936 1.00 98.38 196 LEU A C 1
ATOM 1590 O O . LEU A 1 196 ? -6.271 -7.578 5.985 1.00 98.38 196 LEU A O 1
ATOM 1594 N N . ARG A 1 197 ? -6.693 -7.585 8.194 1.00 97.06 197 ARG A N 1
ATOM 1595 C CA . ARG A 1 197 ? -5.503 -8.383 8.565 1.00 97.06 197 ARG A CA 1
ATOM 1596 C C . ARG A 1 197 ? -5.404 -9.671 7.753 1.00 97.06 197 ARG A C 1
ATOM 1598 O O . ARG A 1 197 ? -4.423 -9.882 7.038 1.00 97.06 197 ARG A O 1
ATOM 1605 N N . HIS A 1 198 ? -6.476 -10.459 7.742 1.00 95.50 198 HIS A N 1
ATOM 1606 C CA . HIS A 1 198 ? -6.540 -11.767 7.071 1.00 95.50 198 HIS A CA 1
ATOM 1607 C C . HIS A 1 198 ? -7.399 -11.768 5.801 1.00 95.50 198 HIS A C 1
ATOM 1609 O O . HIS A 1 198 ? -7.914 -12.805 5.389 1.00 95.50 198 HIS A O 1
ATOM 1615 N N . LYS A 1 199 ? -7.600 -10.598 5.189 1.00 97.00 199 LYS A N 1
ATOM 1616 C CA . LYS A 1 199 ? -8.409 -10.472 3.975 1.00 97.00 199 LYS A CA 1
ATOM 1617 C C . LYS A 1 199 ? -7.555 -10.596 2.705 1.00 97.00 199 LYS A C 1
ATOM 1619 O O . LYS A 1 199 ? -6.410 -10.125 2.726 1.00 97.00 199 LYS A O 1
ATOM 1624 N N . PRO A 1 200 ? -8.097 -11.208 1.632 1.00 96.19 200 PRO A N 1
ATOM 1625 C CA . PRO A 1 200 ? -7.411 -11.327 0.347 1.00 96.19 200 PRO A CA 1
ATOM 1626 C C . PRO A 1 200 ? -7.351 -9.980 -0.385 1.00 96.19 200 PRO A C 1
ATOM 1628 O O . PRO A 1 200 ? -8.034 -9.026 0.000 1.00 96.19 200 PRO A O 1
ATOM 1631 N N . ALA A 1 201 ? -6.573 -9.926 -1.468 1.00 96.19 201 ALA A N 1
ATOM 1632 C CA . ALA A 1 201 ? -6.689 -8.858 -2.457 1.00 96.19 201 ALA A CA 1
ATOM 1633 C C . ALA A 1 201 ? -8.148 -8.707 -2.933 1.00 96.19 201 ALA A C 1
ATOM 1635 O O . ALA A 1 201 ? -8.897 -9.682 -3.028 1.00 96.19 201 ALA A O 1
ATOM 1636 N N . GLY A 1 202 ? -8.564 -7.465 -3.162 1.00 96.88 202 GLY A N 1
ATOM 1637 C CA . GLY A 1 202 ? -9.928 -7.091 -3.525 1.00 96.88 202 GLY A CA 1
ATOM 1638 C C . GLY A 1 202 ? -10.895 -6.910 -2.347 1.00 96.88 202 GLY A C 1
ATOM 1639 O O . GLY A 1 202 ? -11.960 -6.322 -2.509 1.00 96.88 202 GLY A O 1
ATOM 1640 N N . ALA A 1 203 ? -10.547 -7.344 -1.133 1.00 97.88 203 ALA A N 1
ATOM 1641 C CA . ALA A 1 203 ? -11.328 -6.980 0.047 1.00 97.88 203 ALA A CA 1
ATOM 1642 C C . ALA A 1 203 ? -11.082 -5.516 0.433 1.00 97.88 203 ALA A C 1
ATOM 1644 O O . ALA A 1 203 ? -9.963 -5.022 0.319 1.00 97.88 203 ALA A O 1
ATOM 1645 N N . GLY A 1 204 ? -12.098 -4.829 0.949 1.00 98.19 204 GLY A N 1
ATOM 1646 C CA . GLY A 1 204 ? -11.988 -3.411 1.269 1.00 98.19 204 GLY A CA 1
ATOM 1647 C C . GLY A 1 204 ? -13.087 -2.905 2.188 1.00 98.19 204 GLY A C 1
ATOM 1648 O O . GLY A 1 204 ? -13.942 -3.683 2.612 1.00 98.19 204 GLY A O 1
ATOM 1649 N N . PHE A 1 205 ? -13.063 -1.606 2.483 1.00 98.44 205 PHE A N 1
ATOM 1650 C CA . PHE A 1 205 ? -14.115 -0.913 3.223 1.00 98.44 205 PHE A CA 1
ATOM 1651 C C . PHE A 1 205 ? -14.401 0.485 2.666 1.00 98.44 205 PHE A C 1
ATOM 1653 O O . PHE A 1 205 ? -13.524 1.151 2.120 1.00 98.44 205 PHE A O 1
ATOM 1660 N N . ALA A 1 206 ? -15.644 0.941 2.822 1.00 97.69 206 ALA A N 1
ATOM 1661 C CA . ALA A 1 206 ? -16.156 2.175 2.225 1.00 97.69 206 ALA A CA 1
ATOM 1662 C C . ALA A 1 206 ? -16.260 3.321 3.244 1.00 97.69 206 ALA A C 1
ATOM 1664 O O . ALA A 1 206 ? -17.358 3.641 3.714 1.00 97.69 206 ALA A O 1
ATOM 1665 N N . TRP A 1 207 ? -15.133 3.944 3.613 1.00 96.00 207 TRP A N 1
ATOM 1666 C CA . TRP A 1 207 ? -15.119 4.980 4.660 1.00 96.00 207 TRP A CA 1
ATOM 1667 C C . TRP A 1 207 ? -16.021 6.174 4.329 1.00 96.00 207 TRP A C 1
ATOM 1669 O O . TRP A 1 207 ? -16.696 6.688 5.223 1.00 96.00 207 TRP A O 1
ATOM 1679 N N . GLY A 1 208 ? -16.121 6.566 3.053 1.00 94.69 208 GLY A N 1
ATOM 1680 C CA . GLY A 1 208 ? -16.888 7.743 2.631 1.00 94.69 208 GLY A CA 1
ATOM 1681 C C . GLY A 1 208 ? -18.385 7.658 2.909 1.00 94.69 208 GLY A C 1
ATOM 1682 O O . GLY A 1 208 ? -19.068 8.677 2.948 1.00 94.69 208 GLY A O 1
ATOM 1683 N N . ARG A 1 209 ? -18.914 6.452 3.153 1.00 93.31 209 ARG A N 1
ATOM 1684 C CA . ARG A 1 209 ? -20.318 6.249 3.544 1.00 93.31 209 ARG A CA 1
ATOM 1685 C C . ARG A 1 209 ? -20.629 6.755 4.951 1.00 93.31 209 ARG A C 1
ATOM 1687 O O . ARG A 1 209 ? -21.769 7.140 5.218 1.00 93.31 209 ARG A O 1
ATOM 1694 N N . HIS A 1 210 ? -19.635 6.722 5.833 1.00 91.94 210 HIS A N 1
ATOM 1695 C CA . HIS A 1 210 ? -19.808 6.962 7.267 1.00 91.94 210 HIS A CA 1
ATOM 1696 C C . HIS A 1 210 ? -19.043 8.199 7.735 1.00 91.94 210 HIS A C 1
ATOM 1698 O O . HIS A 1 210 ? -19.561 8.950 8.563 1.00 91.94 210 HIS A O 1
ATOM 1704 N N . ASN A 1 211 ? -17.854 8.437 7.170 1.00 92.44 211 ASN A N 1
ATOM 1705 C CA . ASN A 1 211 ? -16.987 9.556 7.519 1.00 92.44 211 ASN A CA 1
ATOM 1706 C C . ASN A 1 211 ? -16.118 10.032 6.334 1.00 92.44 211 ASN A C 1
ATOM 1708 O O . ASN A 1 211 ? -14.925 9.731 6.292 1.00 92.44 211 ASN A O 1
ATOM 1712 N N . PRO A 1 212 ? -16.685 10.771 5.363 1.00 90.62 212 PRO A N 1
ATOM 1713 C CA . PRO A 1 212 ? -15.932 11.245 4.197 1.00 90.62 212 PRO A CA 1
ATOM 1714 C C . PRO A 1 212 ? -14.779 12.196 4.551 1.00 90.62 212 PRO A C 1
ATOM 1716 O O . PRO A 1 212 ? -13.773 12.191 3.856 1.00 90.62 212 PRO A O 1
ATOM 1719 N N . GLU A 1 213 ? -14.886 12.935 5.658 1.00 91.25 213 GLU A N 1
ATOM 1720 C CA . GLU A 1 213 ? -13.842 13.867 6.124 1.00 91.25 213 GLU A CA 1
ATOM 1721 C C . GLU A 1 213 ? -12.684 13.165 6.846 1.00 91.25 213 GLU A C 1
ATOM 1723 O O . GLU A 1 213 ? -11.685 13.789 7.177 1.00 91.25 213 GLU A O 1
ATOM 1728 N N . LEU A 1 214 ? -12.833 11.874 7.163 1.00 92.31 214 LEU A N 1
ATOM 1729 C CA . LEU A 1 214 ? -11.893 11.092 7.969 1.00 92.31 214 LEU A CA 1
ATOM 1730 C C . LEU A 1 214 ? -11.621 11.628 9.391 1.00 92.31 214 LEU A C 1
ATOM 1732 O O . LEU A 1 214 ? -10.845 11.008 10.116 1.00 92.31 214 LEU A O 1
ATOM 1736 N N . ASP A 1 215 ? -12.312 12.674 9.849 1.00 92.56 215 ASP A N 1
ATOM 1737 C CA . ASP A 1 215 ? -12.208 13.212 11.212 1.00 92.56 215 ASP A CA 1
ATOM 1738 C C . ASP A 1 215 ? -12.439 12.138 12.279 1.00 92.56 215 ASP A C 1
ATOM 1740 O O . ASP A 1 215 ? -13.467 11.461 12.281 1.00 92.56 215 ASP A O 1
ATOM 1744 N N . GLY A 1 216 ? -11.486 11.975 13.198 1.00 94.38 216 GLY A N 1
ATOM 1745 C CA . GLY A 1 216 ? -11.557 10.969 14.263 1.00 94.38 216 GLY A CA 1
ATOM 1746 C C . GLY A 1 216 ? -11.395 9.521 13.787 1.00 94.38 216 GLY A C 1
ATOM 1747 O O . GLY A 1 216 ? -11.527 8.605 14.599 1.00 94.38 216 GLY A O 1
ATOM 1748 N N . THR A 1 217 ? -11.114 9.291 12.502 1.00 96.81 217 THR A N 1
ATOM 1749 C CA . THR A 1 217 ? -10.691 7.977 12.006 1.00 96.81 217 THR A CA 1
ATOM 1750 C C . THR A 1 217 ? -9.365 7.605 12.644 1.00 96.81 217 THR A C 1
ATOM 1752 O O . THR A 1 217 ? -8.456 8.429 12.719 1.00 96.81 217 THR A O 1
ATOM 1755 N N . VAL A 1 218 ? -9.259 6.364 13.104 1.00 96.25 218 VAL A N 1
ATOM 1756 C CA . VAL A 1 218 ? -8.049 5.855 13.749 1.00 96.25 218 VAL A CA 1
ATOM 1757 C C . VAL A 1 218 ? -7.698 4.482 13.198 1.00 96.25 218 VAL A C 1
ATOM 1759 O O . VAL A 1 218 ? -8.567 3.627 13.039 1.00 96.25 218 VAL A O 1
ATOM 1762 N N . LYS A 1 219 ? -6.414 4.254 12.928 1.00 96.94 219 LYS A N 1
ATOM 1763 C CA . LYS A 1 219 ? -5.868 2.926 12.634 1.00 96.94 219 LYS A CA 1
ATOM 1764 C C . LYS A 1 219 ? -5.329 2.308 13.926 1.00 96.94 219 LYS A C 1
ATOM 1766 O O . LYS A 1 219 ? -4.657 2.988 14.701 1.00 96.94 219 LYS A O 1
ATOM 1771 N N . CYS A 1 220 ? -5.613 1.031 14.160 1.00 96.12 220 CYS A N 1
ATOM 1772 C CA . CYS A 1 220 ? -4.984 0.271 15.232 1.00 96.12 220 CYS A CA 1
ATOM 1773 C C . CYS A 1 220 ? -3.465 0.233 14.997 1.00 96.12 220 CYS A C 1
ATOM 1775 O O . CYS A 1 220 ? -3.037 -0.104 13.890 1.00 96.12 220 CYS A O 1
ATOM 1777 N N . PRO A 1 221 ? -2.632 0.561 15.999 1.00 89.88 221 PRO A N 1
ATOM 1778 C CA . PRO A 1 221 ? -1.185 0.461 15.855 1.00 89.88 221 PRO A CA 1
ATOM 1779 C C . PRO A 1 221 ? -0.771 -0.943 15.406 1.00 89.88 221 PRO A C 1
ATOM 1781 O O . PRO A 1 221 ? -1.277 -1.927 15.938 1.00 89.88 221 PRO A O 1
ATOM 1784 N N . ASP A 1 222 ? 0.129 -1.017 14.424 1.00 90.81 222 ASP A N 1
ATOM 1785 C CA . ASP A 1 222 ? 0.708 -2.251 13.857 1.00 90.81 222 ASP A CA 1
ATOM 1786 C C . ASP A 1 222 ? -0.243 -3.259 13.211 1.00 90.81 222 ASP A C 1
ATOM 1788 O O . ASP A 1 222 ? 0.216 -4.222 12.598 1.00 90.81 222 ASP A O 1
ATOM 1792 N N . GLU A 1 223 ? -1.544 -3.009 13.268 1.00 96.31 223 GLU A N 1
ATOM 1793 C CA . GLU A 1 223 ? -2.565 -3.903 12.754 1.00 96.31 223 GLU A CA 1
ATOM 1794 C C . GLU A 1 223 ? -3.311 -3.259 11.588 1.00 96.31 223 GLU A C 1
ATOM 1796 O O . GLU A 1 223 ? -3.489 -2.043 11.500 1.00 96.31 223 GLU A O 1
ATOM 1801 N N . LEU A 1 224 ? -3.808 -4.094 10.679 1.00 97.75 224 LEU A N 1
ATOM 1802 C CA . LEU A 1 224 ? -4.664 -3.659 9.574 1.00 97.75 224 LEU A CA 1
ATOM 1803 C C . LEU A 1 224 ? -6.127 -3.614 10.027 1.00 97.75 224 LEU A C 1
ATOM 1805 O O . LEU A 1 224 ? -6.986 -4.284 9.449 1.00 97.75 224 LEU A O 1
ATOM 1809 N N . ILE A 1 225 ? -6.379 -2.862 11.099 1.00 98.44 225 ILE A N 1
ATOM 1810 C CA . ILE A 1 225 ? -7.702 -2.629 11.681 1.00 98.44 225 ILE A CA 1
ATOM 1811 C C . ILE A 1 225 ? -7.921 -1.119 11.771 1.00 98.44 225 ILE A C 1
ATOM 1813 O O . ILE A 1 225 ? -7.043 -0.389 12.226 1.00 98.44 225 ILE A O 1
ATOM 1817 N N . TRP A 1 226 ? -9.099 -0.647 11.379 1.00 98.56 226 TRP A N 1
ATOM 1818 C CA . TRP A 1 226 ? -9.481 0.761 11.428 1.00 98.56 226 TRP A CA 1
ATOM 1819 C C . TRP A 1 226 ? -10.778 0.943 12.202 1.00 98.56 226 TRP A C 1
ATOM 1821 O O . TRP A 1 226 ? -11.716 0.161 12.056 1.00 98.56 226 TRP A O 1
ATOM 1831 N N . GLY A 1 227 ? -10.834 2.007 12.995 1.00 98.12 227 GLY A N 1
ATOM 1832 C CA . GLY A 1 227 ? -12.041 2.538 13.600 1.00 98.12 227 GLY A CA 1
ATOM 1833 C C . GLY A 1 227 ? -12.525 3.746 12.802 1.00 98.12 227 GLY A C 1
ATOM 1834 O O . GLY A 1 227 ? -11.833 4.763 12.746 1.00 98.12 227 GLY A O 1
ATOM 1835 N N . ILE A 1 228 ? -13.722 3.655 12.221 1.00 97.44 228 ILE A N 1
ATOM 1836 C CA . ILE A 1 228 ? -14.361 4.750 11.482 1.00 97.44 228 ILE A CA 1
ATOM 1837 C C . ILE A 1 228 ? -15.523 5.302 12.317 1.00 97.44 228 ILE A C 1
ATOM 1839 O O . ILE A 1 228 ? -16.500 4.575 12.533 1.00 97.44 228 ILE A O 1
ATOM 1843 N N . PRO A 1 229 ? -15.474 6.560 12.790 1.00 95.12 229 PRO A N 1
ATOM 1844 C CA . PRO A 1 229 ? -16.589 7.136 13.523 1.00 95.12 229 PRO A CA 1
ATOM 1845 C C . PRO A 1 229 ? -17.787 7.316 12.598 1.00 95.12 229 PRO A C 1
ATOM 1847 O O . PRO A 1 229 ? -17.669 7.715 11.443 1.00 95.12 229 PRO A O 1
ATOM 1850 N N . ARG A 1 230 ? -18.978 7.075 13.127 1.00 88.75 230 ARG A N 1
ATOM 1851 C CA . ARG A 1 230 ? -20.231 7.419 12.464 1.00 88.75 230 ARG A CA 1
ATOM 1852 C C . ARG A 1 230 ? -20.631 8.812 12.916 1.00 88.75 230 ARG A C 1
ATOM 1854 O O . ARG A 1 230 ? -20.693 9.080 14.120 1.00 88.75 230 ARG A O 1
ATOM 1861 N N . LYS A 1 231 ? -20.953 9.694 11.967 1.00 77.50 231 LYS A N 1
ATOM 1862 C CA . LYS A 1 231 ? -21.551 10.992 12.301 1.00 77.50 231 LYS A CA 1
ATOM 1863 C C . LYS A 1 231 ? -22.932 10.778 12.937 1.00 77.50 231 LYS A C 1
ATOM 1865 O O . LYS A 1 231 ? -23.793 10.083 12.388 1.00 77.50 231 LYS A O 1
ATOM 1870 N N . SER A 1 232 ? -23.132 11.382 14.107 1.00 58.62 232 SER A N 1
ATOM 1871 C CA . SER A 1 232 ? -24.387 11.372 14.862 1.00 58.62 232 SER A CA 1
ATOM 1872 C C . SER A 1 232 ? -25.516 11.936 13.994 1.00 58.62 232 SER A C 1
ATOM 1874 O O . SER A 1 232 ? -25.501 13.112 13.645 1.00 58.62 232 SER A O 1
ATOM 1876 N N . GLY A 1 233 ? -26.472 11.091 13.598 1.00 54.72 233 GLY A N 1
ATOM 1877 C CA . GLY A 1 233 ? -27.575 11.468 12.701 1.00 54.72 233 GLY A CA 1
ATOM 1878 C C . GLY A 1 233 ? -27.966 10.387 11.690 1.00 54.72 233 GLY A C 1
ATOM 1879 O O . GLY A 1 233 ? -29.113 10.353 11.250 1.00 54.72 233 GLY A O 1
ATOM 1880 N N . GLN A 1 234 ? -27.076 9.436 11.387 1.00 51.81 234 GLN A N 1
ATOM 1881 C CA . GLN A 1 234 ? -27.433 8.217 10.649 1.00 51.81 234 GLN A CA 1
ATOM 1882 C C . GLN A 1 234 ? -28.065 7.174 11.594 1.00 51.81 234 GLN A C 1
ATOM 1884 O O . GLN A 1 234 ? -27.501 6.111 11.866 1.00 51.81 234 GLN A O 1
ATOM 1889 N N . ASN A 1 235 ? -29.243 7.499 12.134 1.00 40.03 235 ASN A N 1
ATOM 1890 C CA . ASN A 1 235 ? -30.044 6.592 12.953 1.00 40.03 235 ASN A CA 1
ATOM 1891 C C . ASN A 1 235 ? -30.588 5.440 12.095 1.00 40.03 235 ASN A C 1
ATOM 1893 O O . ASN A 1 235 ? -31.634 5.563 11.460 1.00 40.03 235 ASN A O 1
ATOM 1897 N N . PHE A 1 236 ? -29.924 4.286 12.135 1.00 48.78 236 PHE A N 1
ATOM 1898 C CA . PHE A 1 236 ? -30.587 3.015 11.860 1.00 48.78 236 PHE A CA 1
ATOM 1899 C C . PHE A 1 236 ? -31.347 2.621 13.123 1.00 48.78 236 PHE A C 1
ATOM 1901 O O . PHE A 1 236 ? -30.812 1.943 13.998 1.00 48.78 236 PHE A O 1
ATOM 1908 N N . PHE A 1 237 ? -32.598 3.068 13.230 1.00 45.56 237 PHE A N 1
ATOM 1909 C CA . PHE A 1 237 ? -33.534 2.423 14.140 1.00 45.56 237 PHE A CA 1
ATOM 1910 C C . PHE A 1 237 ? -33.621 0.944 13.749 1.00 45.56 237 PHE A C 1
ATOM 1912 O O . PHE A 1 237 ? -34.112 0.577 12.682 1.00 45.56 237 PHE A O 1
ATOM 1919 N N . THR A 1 238 ? -33.017 0.125 14.604 1.00 38.88 238 THR A N 1
ATOM 1920 C CA . THR A 1 238 ? -33.435 -1.219 14.989 1.00 38.88 238 THR A CA 1
ATOM 1921 C C . THR A 1 238 ? -34.640 -1.763 14.213 1.00 38.88 238 THR A C 1
ATOM 1923 O O . THR A 1 238 ? -35.777 -1.330 14.383 1.00 38.88 238 THR A O 1
ATOM 1926 N N . LYS A 1 239 ? -34.408 -2.827 13.435 1.00 39.44 239 LYS A N 1
ATOM 1927 C CA . LYS A 1 239 ? -35.435 -3.806 13.034 1.00 39.44 239 LYS A CA 1
ATOM 1928 C C . LYS A 1 239 ? -35.950 -4.584 14.262 1.00 39.44 239 LYS A C 1
ATOM 1930 O O . LYS A 1 239 ? -35.901 -5.809 14.298 1.00 39.44 239 LYS A O 1
ATOM 1935 N N . LEU A 1 240 ? -36.452 -3.889 15.277 1.00 46.97 240 LEU A N 1
ATOM 1936 C CA . LEU A 1 240 ? -37.282 -4.473 16.322 1.00 46.97 240 LEU A CA 1
ATOM 1937 C C . LEU A 1 240 ? -38.683 -3.883 16.166 1.00 46.97 240 LEU A C 1
ATOM 1939 O O . LEU A 1 240 ? -38.826 -2.678 16.024 1.00 46.97 240 LEU A O 1
ATOM 1943 N N . PHE A 1 241 ? -39.687 -4.760 16.193 1.00 46.78 241 PHE A N 1
ATOM 1944 C CA . PHE A 1 241 ? -41.122 -4.542 15.954 1.00 46.78 241 PHE A CA 1
ATOM 1945 C C . PHE A 1 241 ? -41.629 -4.852 14.540 1.00 46.78 241 PHE A C 1
ATOM 1947 O O . PHE A 1 241 ? -42.155 -4.003 13.825 1.00 46.78 241 PHE A O 1
ATOM 1954 N N . ARG A 1 242 ? -41.655 -6.152 14.209 1.00 35.09 242 ARG A N 1
ATOM 1955 C CA . ARG A 1 242 ? -42.785 -6.717 13.457 1.00 35.09 242 ARG A CA 1
ATOM 1956 C C . ARG A 1 242 ? -43.619 -7.600 14.394 1.00 35.09 242 ARG A C 1
ATOM 1958 O O . ARG A 1 242 ? -43.327 -8.770 14.593 1.00 35.09 242 ARG A O 1
ATOM 1965 N N . ARG A 1 243 ? -44.602 -6.931 15.010 1.00 35.38 243 ARG A N 1
ATOM 1966 C CA . ARG A 1 243 ? -45.821 -7.402 15.698 1.00 35.38 243 ARG A CA 1
ATOM 1967 C C . ARG A 1 243 ? -46.045 -8.919 15.793 1.00 35.38 243 ARG A C 1
ATOM 1969 O O . ARG A 1 243 ? -46.428 -9.568 14.824 1.00 35.38 243 ARG A O 1
ATOM 1976 N N . SER A 1 244 ? -45.969 -9.411 17.023 1.00 39.62 244 SER A N 1
ATOM 1977 C CA . SER A 1 244 ? -46.856 -10.433 17.580 1.00 39.62 244 SER A CA 1
ATOM 1978 C C . SER A 1 244 ? -48.275 -9.867 17.798 1.00 39.62 244 SER A C 1
ATOM 1980 O O . SER A 1 244 ? -48.410 -8.749 18.286 1.00 39.62 244 SER A O 1
ATOM 1982 N N . GLY A 1 245 ? -49.307 -10.660 17.461 1.00 38.47 245 GLY A N 1
ATOM 1983 C CA . GLY A 1 245 ? -50.737 -10.436 17.775 1.00 38.47 245 GLY A CA 1
ATOM 1984 C C . GLY A 1 245 ? -51.416 -9.366 16.902 1.00 38.47 245 GLY A C 1
ATOM 1985 O O . GLY A 1 245 ? -50.899 -8.272 16.738 1.00 38.47 245 GLY A O 1
ATOM 1986 N N . ASP A 1 246 ? -52.559 -9.587 16.257 1.00 33.00 246 ASP A N 1
ATOM 1987 C CA . ASP A 1 246 ? -53.775 -10.130 16.849 1.00 33.00 246 ASP A CA 1
ATOM 1988 C C . ASP A 1 246 ? -54.752 -10.643 15.773 1.00 33.00 246 ASP A C 1
ATOM 1990 O O . ASP A 1 246 ? -54.762 -10.191 14.625 1.00 33.00 246 ASP A O 1
ATOM 1994 N N . LYS A 1 247 ? -55.577 -11.610 16.169 1.00 42.44 247 LYS A N 1
ATOM 1995 C CA . LYS A 1 247 ? -56.627 -12.243 15.369 1.00 42.44 247 LYS A CA 1
ATOM 1996 C C . LYS A 1 247 ? -57.812 -11.290 15.227 1.00 42.44 247 LYS A C 1
ATOM 1998 O O . LYS A 1 247 ? -58.285 -10.759 16.224 1.00 42.44 247 LYS A O 1
ATOM 2003 N N . THR A 1 248 ? -58.439 -11.228 14.054 1.00 32.75 248 THR A N 1
ATOM 2004 C CA . THR A 1 248 ? -59.907 -11.119 14.001 1.00 32.75 248 THR A CA 1
ATOM 2005 C C . THR A 1 248 ? -60.445 -11.799 12.746 1.00 32.75 248 THR A C 1
ATOM 2007 O O . THR A 1 248 ? -60.181 -11.392 11.620 1.00 32.75 248 THR A O 1
ATOM 2010 N N . ILE A 1 249 ? -61.205 -12.863 12.987 1.00 40.50 249 ILE A N 1
ATOM 2011 C CA . ILE A 1 249 ? -62.079 -13.556 12.042 1.00 40.50 249 ILE A CA 1
ATOM 2012 C C . ILE A 1 249 ? -63.257 -12.629 11.722 1.00 40.50 249 ILE A C 1
ATOM 2014 O O . ILE A 1 249 ? -63.884 -12.118 12.649 1.00 40.50 249 ILE A O 1
ATOM 2018 N N . LYS A 1 250 ? -63.633 -12.498 10.447 1.00 31.67 250 LYS A N 1
ATOM 2019 C CA . LYS A 1 250 ? -65.036 -12.276 10.073 1.00 31.67 250 LYS A CA 1
ATOM 2020 C C . LYS A 1 250 ? -65.399 -13.150 8.876 1.00 31.67 250 LYS A C 1
ATOM 2022 O O . LYS A 1 250 ? -64.909 -12.940 7.774 1.00 31.67 250 LYS A O 1
ATOM 2027 N N . LEU A 1 251 ? -66.251 -14.132 9.164 1.00 37.72 251 LEU A N 1
ATOM 2028 C CA . LEU A 1 251 ? -67.161 -14.772 8.221 1.00 37.72 251 LEU A CA 1
ATOM 2029 C C . LEU A 1 251 ? -68.155 -13.726 7.702 1.00 37.72 251 LEU A C 1
ATOM 2031 O O . LEU A 1 251 ? -68.767 -13.057 8.537 1.00 37.72 251 LEU A O 1
ATOM 2035 N N . VAL A 1 252 ? -68.320 -13.635 6.380 1.00 47.16 252 VAL A N 1
ATOM 2036 C CA . VAL A 1 252 ? -69.592 -13.819 5.645 1.00 47.16 252 VAL A CA 1
ATOM 2037 C C . VAL A 1 252 ? -69.234 -14.376 4.273 1.00 47.16 252 VAL A C 1
ATOM 2039 O O . VAL A 1 252 ? -68.316 -13.800 3.649 1.00 47.16 252 VAL A O 1
#

Sequence (252 aa):
MTITEQLKSLLPEIYLDENGYEYCIQPENGLTEEEISSISRRLPTGQLPADIKELLRFTRGFEFNAVIEITFDGIGQFGFENLFPHSVQLAHDGLGNFWILDINSKGQWGKVFYVSHDPAVVVVHSHSLSQFLEHIDEYGKFPVQSNLYHIHEKTVFDVWRVHQGFMVLEDARHTDDQALSNFALSLPDNYLIADLRHKPAGAGFAWGRHNPELDGTVKCPDELIWGIPRKSGQNFFTKLFRRSGDKTIKLV

InterPro domains:
  IPR018958 Knr4/Smi1-like domain [PF09346] (30-134)
  IPR037883 Knr4/Smi1-like domain superfamily [G3DSA:3.40.1580.10] (22-141)
  IPR037883 Knr4/Smi1-like domain superfamily [SSF160631] (24-136)

Organism: NCBI:txid1233460

Foldseek 3Di:
DFLQVLVVVQQVDWFADPVGDIDGKDFAAADDPVLVQVLLCLALVSHADPSLNVNRNRGQWIADPVFGTFGSSQWPVLPLCLLAVTWHFGGDPVQQWTWIFHAASVRDTFFIWIAHLVQGKIFGQGGGPSVVVVLSSVCRHPVCPGSVNCLVPPLSVCCQPPNQQWDQLVVQLPDPPPLSNVVSVVDDNQKIKHACQPPDGSHIHRLCVFPSPSVPKHDRHRGRMIIRGGDPPPDPPDPDDPDDDDDDDDDD

pLDDT: mean 90.5, std 15.33, range [31.67, 98.69]

Radius of gyration: 22.06 Å; chains: 1; bounding box: 93×29×54 Å

Secondary structure (DSSP, 8-state):
--HHHHHHHHTT--EE-TTS-EE--EEPPPPPHHHHHHHHTTSTTS---HHHHHHHHH-SEEEETTEEEEES--BT-SS-TTT-SSEEEEEE-SSSEEEEEEE-TT--EEEEEEEEETTEEEEEEESSHHHHHHHHHHHHH-GGGSHHHHIIIIIHHHHHHT----EEHHHHHTSS-HHHHHHHHHS-TTEEEEE-TTPPTT-EE-GGGT-TT-TT-EEPTTSSEEEEEPPTT-----S-------------